Protein AF-A0A2H0I9P3-F1 (afdb_monomer_lite)

Foldseek 3Di:
DPQDDAAEDEAEAPDKDDWDQVCVVDPDNADCQAWDWQQPVNDDDAPQWDADRRRIITGHRHQPSADLAWGFTFGDGPNRRPGRTHTYGYHYDDDPVRVVVLVVVQVVCVVVVHDGDPSVVSVVPDDDDPVNVVVLLLLFLKKKKFQPVDPDDFADWDWDDFPQAAPQWIWTCRVGMIIITGPDSPDPPDDSVNSLSNLLRRLVVVVVVLGAIEMDGDPSSVLSSVVSLLVCCVVDPRRHHYDHDDDPPVSVVVSDDPDPPDDDD

Sequence (265 aa):
METLPSKTLYITEGREMRPFDLARALPVEMDLEQVLLDTAKGDPLPEGVTLDAKGVLRGSPRMGSSVSSPFHLQIDINDEACIQPIELRVGVQMNPEEIEKRQLDIWQAFQEGRDLPQDFIELLERPVTKADIYHLIERYASFTVWNADDMRLAKEGRKIKIRDVSDKYQIYDFDVCLVASPKDLLADDRSLKDALDTARGMVREVHRRRWNIELGGFDKMAMAAWYEVRELNNRSRHQMTIKNYTPPAEAARQGAKPEPLSEPE

Structure (mmCIF, N/CA/C/O backbone):
data_AF-A0A2H0I9P3-F1
#
_entry.id   AF-A0A2H0I9P3-F1
#
loop_
_atom_site.group_PDB
_atom_site.id
_atom_site.type_symbol
_atom_site.label_atom_id
_atom_site.label_alt_id
_atom_site.label_comp_id
_atom_site.label_asym_id
_atom_site.label_entity_id
_atom_site.label_seq_id
_atom_site.pdbx_PDB_ins_code
_atom_site.Cartn_x
_atom_site.Cartn_y
_atom_site.Cartn_z
_atom_site.occupancy
_atom_site.B_iso_or_equiv
_atom_site.auth_seq_id
_atom_site.auth_comp_id
_atom_site.auth_asym_id
_atom_site.auth_atom_id
_atom_site.pdbx_PDB_model_num
ATOM 1 N N . MET A 1 1 ? 33.477 6.766 3.279 1.00 39.69 1 MET A N 1
ATOM 2 C CA . MET A 1 1 ? 32.507 7.362 2.342 1.00 39.69 1 MET A CA 1
ATOM 3 C C . MET A 1 1 ? 31.216 6.591 2.489 1.00 39.69 1 MET A C 1
ATOM 5 O O . MET A 1 1 ? 31.193 5.418 2.140 1.00 39.69 1 MET A O 1
ATOM 9 N N . GLU A 1 2 ? 30.197 7.196 3.094 1.00 37.56 2 GLU A N 1
ATOM 10 C CA . GLU A 1 2 ? 28.840 6.651 3.017 1.00 37.56 2 GLU A CA 1
ATOM 11 C C . GLU A 1 2 ? 28.370 6.783 1.569 1.00 37.56 2 GLU A C 1
ATOM 13 O O . GLU A 1 2 ? 28.398 7.871 0.996 1.00 37.56 2 GLU A O 1
ATOM 18 N N . THR A 1 3 ? 28.001 5.667 0.949 1.00 46.91 3 THR A N 1
ATOM 19 C CA . THR A 1 3 ? 27.354 5.670 -0.358 1.00 46.91 3 THR A CA 1
ATOM 20 C C . THR A 1 3 ? 25.931 6.180 -0.177 1.00 46.91 3 THR A C 1
ATOM 22 O O . THR A 1 3 ? 25.087 5.520 0.430 1.00 46.91 3 THR A O 1
ATOM 25 N N . LEU A 1 4 ? 25.667 7.385 -0.681 1.00 53.47 4 LEU A N 1
ATOM 26 C CA . LEU A 1 4 ? 24.317 7.932 -0.737 1.00 53.47 4 LEU A CA 1
ATOM 27 C C . LEU A 1 4 ? 23.406 6.996 -1.552 1.00 53.47 4 LEU A C 1
ATOM 29 O O . LEU A 1 4 ? 23.871 6.369 -2.509 1.00 53.47 4 LEU A O 1
ATOM 33 N N . PRO A 1 5 ? 22.110 6.882 -1.207 1.00 55.75 5 PRO A N 1
ATOM 34 C CA . PRO A 1 5 ? 21.180 6.074 -1.984 1.00 55.75 5 PRO A CA 1
ATOM 35 C C . PRO A 1 5 ? 21.112 6.590 -3.428 1.00 55.75 5 PRO A C 1
ATOM 37 O O . PRO A 1 5 ? 20.933 7.790 -3.660 1.00 55.75 5 PRO A O 1
ATOM 40 N N . SER A 1 6 ? 21.248 5.680 -4.396 1.00 63.97 6 SER A N 1
ATOM 41 C CA . SER A 1 6 ? 21.030 5.993 -5.807 1.00 63.97 6 SER A CA 1
ATOM 42 C C . SER A 1 6 ? 19.555 6.314 -6.040 1.00 63.97 6 SER A C 1
ATOM 44 O O . SER A 1 6 ? 18.655 5.700 -5.455 1.00 63.97 6 SER A O 1
ATOM 46 N N . LYS A 1 7 ? 19.293 7.314 -6.882 1.00 73.38 7 LYS A N 1
ATOM 47 C CA . LYS A 1 7 ? 17.934 7.718 -7.245 1.00 73.38 7 LYS A CA 1
ATOM 48 C C . LYS A 1 7 ? 17.676 7.301 -8.683 1.00 73.38 7 LYS A C 1
ATOM 50 O O . LYS A 1 7 ? 18.429 7.681 -9.571 1.00 73.38 7 LYS A O 1
ATOM 55 N N . THR A 1 8 ? 16.612 6.541 -8.916 1.00 78.44 8 THR A N 1
ATOM 56 C CA . THR A 1 8 ? 16.223 6.123 -10.268 1.00 78.44 8 THR A CA 1
ATOM 57 C C . THR A 1 8 ? 15.072 6.984 -10.776 1.00 78.44 8 THR A C 1
ATOM 59 O O . THR A 1 8 ? 14.031 7.088 -10.123 1.00 78.44 8 THR A O 1
ATOM 62 N N . LEU A 1 9 ? 15.246 7.583 -11.951 1.00 82.19 9 LEU A N 1
ATOM 63 C CA . LEU A 1 9 ? 14.222 8.306 -12.689 1.00 82.19 9 LEU A CA 1
ATOM 64 C C . LEU A 1 9 ? 13.734 7.438 -13.853 1.00 82.19 9 LEU A C 1
ATOM 66 O O . LEU A 1 9 ? 14.504 7.085 -14.744 1.00 82.19 9 LEU A O 1
ATOM 70 N N . TYR A 1 10 ? 12.442 7.115 -13.850 1.00 81.75 10 TYR A N 1
ATOM 71 C CA . TYR A 1 10 ? 11.791 6.398 -14.943 1.00 81.75 10 TYR A CA 1
ATOM 72 C C . TYR A 1 10 ? 11.087 7.393 -15.861 1.00 81.75 10 TYR A C 1
ATOM 74 O O . TYR A 1 10 ? 10.209 8.137 -15.418 1.00 81.75 10 TYR A O 1
ATOM 82 N N . ILE A 1 11 ? 11.457 7.388 -17.137 1.00 85.62 11 ILE A N 1
ATOM 83 C CA . ILE A 1 11 ? 10.798 8.154 -18.195 1.00 85.62 11 ILE A CA 1
ATOM 84 C C . ILE A 1 11 ? 10.347 7.210 -19.306 1.00 85.62 11 ILE A C 1
ATOM 86 O O . ILE A 1 11 ? 10.875 6.111 -19.450 1.00 85.62 11 ILE A O 1
ATOM 90 N N . THR A 1 12 ? 9.338 7.610 -20.070 1.00 85.31 12 THR A N 1
ATOM 91 C CA . THR A 1 12 ? 8.763 6.787 -21.139 1.00 85.31 12 THR A CA 1
ATOM 92 C C . THR A 1 12 ? 9.034 7.449 -22.481 1.00 85.31 12 THR A C 1
ATOM 94 O O . THR A 1 12 ? 8.870 8.663 -22.600 1.00 85.31 12 THR A O 1
ATOM 97 N N . GLU A 1 13 ? 9.431 6.668 -23.482 1.00 88.56 13 GLU A N 1
ATOM 98 C CA . GLU A 1 13 ? 9.518 7.141 -24.864 1.00 88.56 13 GLU A CA 1
ATOM 99 C C . GLU A 1 13 ? 8.210 7.781 -25.331 1.00 88.56 13 GLU A C 1
ATOM 101 O O . GLU A 1 13 ? 7.122 7.374 -24.930 1.00 88.56 13 GLU A O 1
ATOM 106 N N . GLY A 1 14 ? 8.320 8.810 -26.168 1.00 83.94 14 GLY A N 1
ATOM 107 C CA . GLY A 1 14 ? 7.187 9.527 -26.746 1.00 83.94 14 GLY A CA 1
ATOM 108 C C . GLY A 1 14 ? 6.396 10.383 -25.754 1.00 83.94 14 GLY A C 1
ATOM 109 O O . GLY A 1 14 ? 5.515 11.132 -26.176 1.00 83.94 14 GLY A O 1
ATOM 110 N N . ARG A 1 15 ? 6.705 10.322 -24.451 1.00 85.56 15 ARG A N 1
ATOM 111 C CA . ARG A 1 15 ? 5.982 11.050 -23.409 1.00 85.56 15 ARG A CA 1
ATOM 112 C C . ARG A 1 15 ? 6.818 12.183 -22.835 1.00 85.56 15 ARG A C 1
ATOM 114 O O . ARG A 1 15 ? 7.950 11.979 -22.402 1.00 85.56 15 ARG A O 1
ATOM 121 N N . GLU A 1 16 ? 6.205 13.359 -22.745 1.00 90.00 16 GLU A N 1
ATOM 122 C CA . GLU A 1 16 ? 6.814 14.500 -22.070 1.00 90.00 16 GLU A CA 1
ATOM 123 C C . GLU A 1 16 ? 7.035 14.184 -20.588 1.00 90.00 16 GLU A C 1
ATOM 125 O O . GLU A 1 16 ? 6.102 13.858 -19.841 1.00 90.00 16 GLU A O 1
ATOM 130 N N . MET A 1 17 ? 8.296 14.250 -20.164 1.00 89.56 17 MET A N 1
ATOM 131 C CA . MET A 1 17 ? 8.662 14.086 -18.769 1.00 89.56 17 MET A CA 1
ATOM 132 C C . MET A 1 17 ? 8.301 15.350 -17.993 1.00 89.56 17 MET A C 1
ATOM 134 O O . MET A 1 17 ? 8.485 16.474 -18.463 1.00 89.56 17 MET A O 1
ATOM 138 N N . ARG A 1 18 ? 7.841 15.177 -16.751 1.00 86.69 18 ARG A N 1
ATOM 139 C CA . ARG A 1 18 ? 7.768 16.314 -15.832 1.00 86.69 18 ARG A CA 1
ATOM 140 C C . ARG A 1 18 ? 9.190 16.819 -15.581 1.00 86.69 18 ARG A C 1
ATOM 142 O O . ARG A 1 18 ? 10.059 15.976 -15.345 1.00 86.69 18 ARG A O 1
ATOM 149 N N . PRO A 1 19 ? 9.421 18.144 -15.589 1.00 89.81 19 PRO A N 1
ATOM 150 C CA . PRO A 1 19 ? 10.725 18.698 -15.266 1.00 89.81 19 PRO A CA 1
ATOM 151 C C . PRO A 1 19 ? 11.241 18.125 -13.945 1.00 89.81 19 PRO A C 1
ATOM 153 O O . PRO A 1 19 ? 10.543 18.178 -12.927 1.00 89.81 19 PRO A O 1
ATOM 156 N N . PHE A 1 20 ? 12.433 17.541 -13.981 1.00 86.31 20 PHE A N 1
ATOM 157 C CA . PHE A 1 20 ? 13.068 16.930 -12.824 1.00 86.31 20 PHE A CA 1
ATOM 158 C C . PHE A 1 20 ? 14.285 17.755 -12.432 1.00 86.31 20 PHE A C 1
ATOM 160 O O . PHE A 1 20 ? 15.281 17.801 -13.146 1.00 86.31 20 PHE A O 1
ATOM 167 N N . ASP A 1 21 ? 14.160 18.429 -11.299 1.00 85.69 21 ASP A N 1
ATOM 168 C CA . ASP A 1 21 ? 15.198 19.271 -10.725 1.00 85.69 21 ASP A CA 1
ATOM 169 C C . ASP A 1 21 ? 16.207 18.389 -9.975 1.00 85.69 21 ASP A C 1
ATOM 171 O O . ASP A 1 21 ? 15.871 17.789 -8.945 1.00 85.69 21 ASP A O 1
ATOM 175 N N . LEU A 1 22 ? 17.423 18.275 -10.523 1.00 78.75 22 LEU A N 1
ATOM 176 C CA . LEU A 1 22 ? 18.499 17.489 -9.925 1.00 78.75 22 LEU A CA 1
ATOM 177 C C . LEU A 1 22 ? 18.920 18.067 -8.567 1.00 78.75 22 LEU A C 1
ATOM 179 O O . LEU A 1 22 ? 19.180 17.284 -7.659 1.00 78.75 22 LEU A O 1
ATOM 183 N N . ALA A 1 23 ? 18.881 19.391 -8.367 1.00 73.50 23 ALA A N 1
ATOM 184 C CA . ALA A 1 23 ? 19.240 20.023 -7.091 1.00 73.50 23 ALA A CA 1
ATOM 185 C C . ALA A 1 23 ? 18.364 19.516 -5.946 1.00 73.50 23 ALA A C 1
ATOM 187 O O . ALA A 1 23 ? 18.852 19.128 -4.891 1.00 73.50 23 ALA A O 1
ATOM 188 N N . ARG A 1 24 ? 17.051 19.423 -6.189 1.00 76.12 24 ARG A N 1
ATOM 189 C CA . ARG A 1 24 ? 16.081 18.894 -5.211 1.00 76.12 24 ARG A CA 1
ATOM 190 C C . ARG A 1 24 ? 16.245 17.406 -4.938 1.00 76.12 24 ARG A C 1
ATOM 192 O O . ARG A 1 24 ? 15.651 16.876 -3.999 1.00 76.12 24 ARG A O 1
ATOM 199 N N . ALA A 1 25 ? 16.930 16.695 -5.825 1.00 71.81 25 ALA A N 1
ATOM 200 C CA . ALA A 1 25 ? 17.182 15.277 -5.674 1.00 71.81 25 ALA A CA 1
ATOM 201 C C . ALA A 1 25 ? 18.424 14.978 -4.833 1.00 71.81 25 ALA A C 1
ATOM 203 O O . ALA A 1 25 ? 18.513 13.859 -4.322 1.00 71.81 25 ALA A O 1
ATOM 204 N N . LEU A 1 26 ? 19.323 15.951 -4.688 1.00 70.81 26 LEU A N 1
ATOM 205 C CA . LEU A 1 26 ? 20.535 15.837 -3.896 1.00 70.81 26 LEU A CA 1
ATOM 206 C C . LEU A 1 26 ? 20.236 16.169 -2.420 1.00 70.81 26 LEU A C 1
ATOM 208 O O . LEU A 1 26 ? 19.416 17.038 -2.130 1.00 70.81 26 LEU A O 1
ATOM 212 N N . PRO A 1 27 ? 20.871 15.474 -1.463 1.00 58.78 27 PRO A N 1
ATOM 213 C CA . PRO A 1 27 ? 20.624 15.657 -0.032 1.00 58.78 27 PRO A CA 1
ATOM 214 C C . PRO A 1 27 ? 21.251 16.930 0.563 1.00 58.78 27 PRO A C 1
ATOM 216 O O . PRO A 1 27 ? 21.150 17.137 1.770 1.00 58.78 27 PRO A O 1
ATOM 219 N N . VAL A 1 28 ? 21.905 17.768 -0.245 1.00 59.84 28 VAL A N 1
ATOM 220 C CA . VAL A 1 28 ? 22.643 18.950 0.215 1.00 59.84 28 VAL A CA 1
ATOM 221 C C . VAL A 1 28 ? 22.083 20.189 -0.487 1.00 59.84 28 VAL A C 1
ATOM 223 O O . VAL A 1 28 ? 21.951 20.194 -1.709 1.00 59.84 28 VAL A O 1
ATOM 226 N N . GLU A 1 29 ? 21.756 21.238 0.279 1.00 56.97 29 GLU A N 1
ATOM 227 C CA . GLU A 1 29 ? 21.525 22.586 -0.260 1.00 56.97 29 GLU A CA 1
ATOM 228 C C . GLU A 1 29 ? 22.849 23.083 -0.850 1.00 56.97 29 GLU A C 1
ATOM 230 O O . GLU A 1 29 ? 23.697 23.623 -0.144 1.00 56.97 29 GLU A O 1
ATOM 235 N N . MET A 1 30 ? 23.069 22.809 -2.132 1.00 58.38 30 MET A N 1
ATOM 236 C CA . MET A 1 30 ? 24.262 23.243 -2.851 1.00 58.38 30 MET A CA 1
ATOM 237 C C . MET A 1 30 ? 23.872 24.282 -3.888 1.00 58.38 30 MET A C 1
ATOM 239 O O . MET A 1 30 ? 22.896 24.104 -4.621 1.00 58.38 30 MET A O 1
ATOM 243 N N . ASP A 1 31 ? 24.661 25.350 -3.954 1.00 57.19 31 ASP A N 1
ATOM 244 C CA . ASP A 1 31 ? 24.625 26.287 -5.069 1.00 57.19 31 ASP A CA 1
ATOM 245 C C . ASP A 1 31 ? 25.207 25.562 -6.289 1.00 57.19 31 ASP A C 1
ATOM 247 O O . ASP A 1 31 ? 26.416 25.347 -6.399 1.00 57.19 31 ASP A O 1
ATOM 251 N N . LEU A 1 32 ? 24.321 25.076 -7.161 1.00 58.31 32 LEU A N 1
ATOM 252 C CA . LEU A 1 32 ? 24.699 24.412 -8.404 1.00 58.31 32 LEU A CA 1
ATOM 253 C C . LEU A 1 32 ? 25.120 25.476 -9.420 1.00 58.31 32 LEU A C 1
ATOM 255 O O . LEU A 1 32 ? 24.341 25.847 -10.297 1.00 58.31 32 LEU A O 1
ATOM 259 N N . GLU A 1 33 ? 26.339 25.998 -9.297 1.00 53.50 33 GLU A N 1
ATOM 260 C CA . GLU A 1 33 ? 26.846 26.967 -10.274 1.00 53.50 33 GLU A CA 1
ATOM 261 C C . GLU A 1 33 ? 27.174 26.301 -11.619 1.00 53.50 33 GLU A C 1
ATOM 263 O O . GLU A 1 33 ? 27.036 26.939 -12.665 1.00 53.50 33 GLU A O 1
ATOM 268 N N . GLN A 1 34 ? 27.531 25.008 -11.624 1.00 54.12 34 GLN A N 1
ATOM 269 C CA . GLN A 1 34 ? 27.717 24.205 -12.837 1.00 54.12 34 GLN A CA 1
ATOM 270 C C . GLN A 1 34 ? 27.325 22.747 -12.585 1.00 54.12 34 GLN A C 1
ATOM 272 O O . GLN A 1 34 ? 27.936 22.082 -11.761 1.00 54.12 34 GLN A O 1
ATOM 277 N N . VAL A 1 35 ? 26.321 22.241 -13.309 1.00 54.56 35 VAL A N 1
ATOM 278 C CA . VAL A 1 35 ? 26.041 20.799 -13.399 1.00 54.56 35 VAL A CA 1
ATOM 279 C C . VAL A 1 35 ? 26.647 20.304 -14.702 1.00 54.56 35 VAL A C 1
ATOM 281 O O . VAL A 1 35 ? 26.063 20.489 -15.773 1.00 54.56 35 VAL A O 1
ATOM 284 N N . LEU A 1 36 ? 27.825 19.693 -14.620 1.00 56.62 36 LEU A N 1
ATOM 285 C CA . LEU A 1 36 ? 28.358 18.900 -15.721 1.00 56.62 36 LEU A CA 1
ATOM 286 C C . LEU A 1 36 ? 27.760 17.509 -15.604 1.00 56.62 36 LEU A C 1
ATOM 288 O O . LEU A 1 36 ? 27.871 16.860 -14.567 1.00 56.62 36 LEU A O 1
ATOM 292 N N . LEU A 1 37 ? 27.064 17.103 -16.661 1.00 58.66 37 LEU A N 1
ATOM 293 C CA . LEU A 1 37 ? 26.494 15.777 -16.760 1.00 58.66 37 LEU A CA 1
ATOM 294 C C . LEU A 1 37 ? 27.385 14.968 -17.683 1.00 58.66 37 LEU A C 1
ATOM 296 O O . LEU A 1 37 ? 27.286 15.088 -18.904 1.00 58.66 37 LEU A O 1
ATOM 300 N N . ASP A 1 38 ? 28.251 14.163 -17.083 1.00 56.62 38 ASP A N 1
ATOM 301 C CA . ASP A 1 38 ? 28.842 13.035 -17.783 1.00 56.62 38 ASP A CA 1
ATOM 302 C C . ASP A 1 38 ? 27.928 11.841 -17.535 1.00 56.62 38 ASP A C 1
ATOM 304 O O . ASP A 1 38 ? 27.536 11.566 -16.391 1.00 56.62 38 ASP A O 1
ATOM 308 N N . THR A 1 39 ? 27.522 11.137 -18.591 1.00 58.41 39 THR A N 1
ATOM 309 C CA . THR A 1 39 ? 27.038 9.792 -18.303 1.00 58.41 39 THR A CA 1
ATOM 310 C C . THR A 1 39 ? 28.271 8.989 -17.909 1.00 58.41 39 THR A C 1
ATOM 312 O O . THR A 1 39 ? 29.321 9.191 -18.498 1.00 58.41 39 THR A O 1
ATOM 315 N N . ALA A 1 40 ? 28.219 8.071 -16.946 1.00 53.97 40 ALA A N 1
ATOM 316 C CA . ALA A 1 40 ? 29.436 7.382 -16.471 1.00 53.97 40 ALA A CA 1
ATOM 317 C C . ALA A 1 40 ? 30.241 6.612 -17.562 1.00 53.97 40 ALA A C 1
ATOM 319 O O . ALA A 1 40 ? 31.253 5.984 -17.255 1.00 53.97 40 ALA A O 1
ATOM 320 N N . LYS A 1 41 ? 29.774 6.614 -18.819 1.00 58.41 41 LYS A N 1
ATOM 321 C CA . LYS A 1 41 ? 30.407 6.057 -20.018 1.00 58.41 41 LYS A CA 1
ATOM 322 C C . LYS A 1 41 ? 30.695 7.089 -21.130 1.00 58.41 41 LYS A C 1
ATOM 324 O O . LYS A 1 41 ? 31.230 6.690 -22.159 1.00 58.41 41 LYS A O 1
ATOM 329 N N . GLY A 1 42 ? 30.352 8.370 -20.963 1.00 62.12 42 GLY A N 1
ATOM 330 C CA . GLY A 1 42 ? 30.449 9.402 -22.006 1.00 62.12 42 GLY A CA 1
ATOM 331 C C . GLY A 1 42 ? 29.354 9.338 -23.081 1.00 62.12 42 GLY A C 1
ATOM 332 O O . GLY A 1 42 ? 29.430 10.033 -24.094 1.00 62.12 42 GLY A O 1
ATOM 333 N N . ASP A 1 43 ? 28.334 8.503 -22.883 1.00 68.19 43 ASP A N 1
ATOM 334 C CA . ASP A 1 43 ? 27.162 8.411 -23.750 1.00 68.19 43 ASP A CA 1
ATOM 335 C C . ASP A 1 43 ? 26.307 9.694 -23.654 1.00 68.19 43 ASP A C 1
ATOM 337 O O . ASP A 1 43 ? 26.154 10.265 -22.569 1.00 68.19 43 ASP A O 1
ATOM 341 N N . PRO A 1 44 ? 25.701 10.168 -24.755 1.00 76.69 44 PRO A N 1
ATOM 342 C CA . PRO A 1 44 ? 24.768 11.286 -24.695 1.00 76.69 44 PRO A CA 1
ATOM 343 C C . PRO A 1 44 ? 23.497 10.905 -23.920 1.00 76.69 44 PRO A C 1
ATOM 345 O O . PRO A 1 44 ? 23.103 9.738 -23.857 1.00 76.69 44 PRO A O 1
ATOM 348 N N . LEU A 1 45 ? 22.811 11.913 -23.371 1.00 82.56 45 LEU A N 1
ATOM 349 C CA . LEU A 1 45 ? 21.444 11.740 -22.872 1.00 82.56 45 LEU A CA 1
ATOM 350 C C . LEU A 1 45 ? 20.539 11.144 -23.969 1.00 82.56 45 LEU A C 1
ATOM 352 O O . LEU A 1 45 ? 20.789 11.378 -25.157 1.00 82.56 45 LEU A O 1
ATOM 356 N N . PRO A 1 46 ? 19.458 10.431 -23.592 1.00 86.62 46 PRO A N 1
ATOM 357 C CA . PRO A 1 46 ? 18.477 9.944 -24.553 1.00 86.62 46 PRO A CA 1
ATOM 358 C C . PRO A 1 46 ? 18.025 11.061 -25.489 1.00 86.62 46 PRO A C 1
ATOM 360 O O . PRO A 1 46 ? 17.724 12.170 -25.038 1.00 86.62 46 PRO A O 1
ATOM 363 N N . GLU A 1 47 ? 17.931 10.769 -26.784 1.00 88.38 47 GLU A N 1
ATOM 364 C CA . GLU A 1 47 ? 17.505 11.766 -27.762 1.00 88.38 47 GLU A CA 1
ATOM 365 C C . GLU A 1 47 ? 16.142 12.351 -27.357 1.00 88.38 47 GLU A C 1
ATOM 367 O O . GLU A 1 47 ? 15.219 11.607 -27.022 1.00 88.38 47 GLU A O 1
ATOM 372 N N . GLY A 1 48 ? 16.018 13.682 -27.358 1.00 88.06 48 GLY A N 1
ATOM 373 C CA . GLY A 1 48 ? 14.810 14.393 -26.918 1.00 88.06 48 GLY A CA 1
ATOM 374 C C . GLY A 1 48 ? 14.754 14.722 -25.420 1.00 88.06 48 GLY A C 1
ATOM 375 O O . GLY A 1 48 ? 13.848 15.443 -24.996 1.00 88.06 48 GLY A O 1
ATOM 376 N N . VAL A 1 49 ? 15.731 14.267 -24.629 1.00 89.81 49 VAL A N 1
ATOM 377 C CA . VAL A 1 49 ? 15.958 14.713 -23.248 1.00 89.81 49 VAL A CA 1
ATOM 378 C C . VAL A 1 49 ? 17.045 15.781 -23.235 1.00 89.81 49 VAL A C 1
ATOM 380 O O . VAL A 1 49 ? 18.081 15.658 -23.882 1.00 89.81 49 VAL A O 1
ATOM 383 N N . THR A 1 50 ? 16.805 16.846 -22.479 1.00 89.00 50 THR A N 1
ATOM 384 C CA . THR A 1 50 ? 17.740 17.958 -22.304 1.00 89.00 50 THR A CA 1
ATOM 385 C C . THR A 1 50 ? 17.949 18.234 -20.826 1.00 89.00 50 THR A C 1
ATOM 387 O O . THR A 1 50 ? 17.020 18.102 -20.027 1.00 89.00 50 THR A O 1
ATOM 390 N N . LEU A 1 51 ? 19.166 18.641 -20.480 1.00 83.69 51 LEU A N 1
ATOM 391 C CA . LEU A 1 51 ? 19.506 19.221 -19.190 1.00 83.69 51 LEU A CA 1
ATOM 392 C C . LEU A 1 51 ? 19.746 20.713 -19.400 1.00 83.69 51 LEU A C 1
ATOM 394 O O . LEU A 1 51 ? 20.498 21.090 -20.298 1.00 83.69 51 LEU A O 1
ATOM 398 N N . ASP A 1 52 ? 19.102 21.562 -18.605 1.00 84.00 52 ASP A N 1
ATOM 399 C CA . ASP A 1 52 ? 19.422 22.987 -18.616 1.00 84.00 52 ASP A CA 1
ATOM 400 C C . ASP A 1 52 ? 20.516 23.355 -17.604 1.00 84.00 52 ASP A C 1
ATOM 402 O O . ASP A 1 52 ? 20.876 22.575 -16.725 1.00 84.00 52 ASP A O 1
ATOM 406 N N . ALA A 1 53 ? 21.043 24.576 -17.725 1.00 72.81 53 ALA A N 1
ATOM 407 C CA . ALA A 1 53 ? 22.122 25.081 -16.875 1.00 72.81 53 ALA A CA 1
ATOM 408 C C . ALA A 1 53 ? 21.775 25.124 -15.374 1.00 72.81 53 ALA A C 1
ATOM 410 O O . ALA A 1 53 ? 22.669 25.290 -14.556 1.00 72.81 53 ALA A O 1
ATOM 411 N N . LYS A 1 54 ? 20.494 24.986 -15.004 1.00 75.81 54 LYS A N 1
ATOM 412 C CA . LYS A 1 54 ? 20.045 24.936 -13.606 1.00 75.81 54 LYS A CA 1
ATOM 413 C C . LYS A 1 54 ? 19.952 23.504 -13.074 1.00 75.81 54 LYS A C 1
ATOM 415 O O . LYS A 1 54 ? 19.438 23.298 -11.980 1.00 75.81 54 LYS A O 1
ATOM 420 N N . GLY A 1 55 ? 20.385 22.512 -13.852 1.00 76.31 55 GLY A N 1
ATOM 421 C CA . GLY A 1 55 ? 20.283 21.110 -13.474 1.00 76.31 55 GLY A CA 1
ATOM 422 C C . GLY A 1 55 ? 18.868 20.546 -13.612 1.00 76.31 55 GLY A C 1
ATOM 423 O O . GLY A 1 55 ? 18.530 19.591 -12.917 1.00 76.31 55 GLY A O 1
ATOM 424 N N . VAL A 1 56 ? 18.010 21.114 -14.469 1.00 86.19 56 VAL A N 1
ATOM 425 C CA . VAL A 1 56 ? 16.653 20.588 -14.686 1.00 86.19 56 VAL A CA 1
ATOM 426 C C . VAL A 1 56 ? 16.618 19.707 -15.932 1.00 86.19 56 VAL A C 1
ATOM 428 O O . VAL A 1 56 ? 16.839 20.178 -17.049 1.00 86.19 56 VAL A O 1
ATOM 431 N N . LEU A 1 57 ? 16.285 18.427 -15.747 1.00 88.88 57 LEU A N 1
ATOM 432 C CA . LEU A 1 57 ? 16.009 17.491 -16.837 1.00 88.88 57 LEU A CA 1
ATOM 433 C C . LEU A 1 57 ? 14.589 17.691 -17.367 1.00 88.88 57 LEU A C 1
ATOM 435 O O . LEU A 1 57 ? 13.624 17.685 -16.597 1.00 88.88 57 LEU A O 1
ATOM 439 N N . ARG A 1 58 ? 14.446 17.832 -18.686 1.00 92.31 58 ARG A N 1
ATOM 440 C CA . ARG A 1 58 ? 13.151 17.985 -19.365 1.00 92.31 58 ARG A CA 1
ATOM 441 C C . ARG A 1 58 ? 13.179 17.451 -20.793 1.00 92.31 58 ARG A C 1
ATOM 443 O O . ARG A 1 58 ? 14.243 17.321 -21.396 1.00 92.31 58 ARG A O 1
ATOM 450 N N . GLY A 1 59 ? 11.994 17.240 -21.357 1.00 90.94 59 GLY A N 1
ATOM 451 C CA . GLY A 1 59 ? 11.811 16.864 -22.757 1.00 90.94 59 GLY A CA 1
ATOM 452 C C . GLY A 1 59 ? 10.951 15.618 -22.927 1.00 90.94 59 GLY A C 1
ATOM 453 O O . GLY A 1 59 ? 10.234 15.212 -22.017 1.00 90.94 59 GLY A O 1
ATOM 454 N N . SER A 1 60 ? 11.007 15.025 -24.112 1.00 91.31 60 SER A N 1
ATOM 455 C CA . SER A 1 60 ? 10.302 13.783 -24.440 1.00 91.31 60 SER A CA 1
ATOM 456 C C . SER A 1 60 ? 11.307 12.850 -25.101 1.00 91.31 60 SER A C 1
ATOM 458 O O . SER A 1 60 ? 11.758 13.178 -26.200 1.00 91.31 60 SER A O 1
ATOM 460 N N . PRO A 1 61 ? 11.689 11.721 -24.476 1.00 89.88 61 PRO A N 1
ATOM 461 C CA . PRO A 1 61 ? 12.586 10.770 -25.116 1.00 89.88 61 PRO A CA 1
ATOM 462 C C . PRO A 1 61 ? 11.987 10.316 -26.443 1.00 89.88 61 PRO A C 1
ATOM 464 O O . PRO A 1 61 ? 10.807 9.971 -26.507 1.00 89.88 61 PRO A O 1
ATOM 467 N N . ARG A 1 62 ? 12.778 10.330 -27.511 1.00 88.69 62 ARG A N 1
ATOM 468 C CA . ARG A 1 62 ? 12.340 9.867 -28.826 1.00 88.69 62 ARG A CA 1
ATOM 469 C C . ARG A 1 62 ? 11.950 8.383 -28.769 1.00 88.69 62 ARG A C 1
ATOM 471 O O . ARG A 1 62 ? 12.489 7.617 -27.973 1.00 88.69 62 ARG A O 1
ATOM 478 N N . MET A 1 63 ? 11.008 7.982 -29.624 1.00 82.19 63 MET A N 1
ATOM 479 C CA . MET A 1 63 ? 10.712 6.564 -29.859 1.00 82.19 63 MET A CA 1
ATOM 480 C C . MET A 1 63 ? 11.988 5.834 -30.302 1.00 82.19 63 MET A C 1
ATOM 482 O O . MET A 1 63 ? 12.658 6.300 -31.226 1.00 82.19 63 MET A O 1
ATOM 486 N N . GLY A 1 64 ? 12.306 4.710 -29.663 1.00 80.19 64 GLY A N 1
ATOM 487 C CA . GLY A 1 64 ? 13.536 3.942 -29.879 1.00 80.19 64 GLY A CA 1
ATOM 488 C C . GLY A 1 64 ? 14.742 4.359 -29.024 1.00 80.19 64 GLY A C 1
ATOM 489 O O . GLY A 1 64 ? 15.814 3.791 -29.207 1.00 80.19 64 GLY A O 1
ATOM 490 N N . SER A 1 65 ? 14.597 5.319 -28.102 1.00 81.00 65 SER A N 1
ATOM 491 C CA . SER A 1 65 ? 15.656 5.728 -27.156 1.00 81.00 65 SER A CA 1
ATOM 492 C C . SER A 1 65 ? 15.768 4.840 -25.902 1.00 81.00 65 SER A C 1
ATOM 494 O O . SER A 1 65 ? 16.552 5.137 -24.997 1.00 81.00 65 SER A O 1
ATOM 496 N N . SER A 1 66 ? 14.961 3.789 -25.794 1.00 78.88 66 SER A N 1
ATOM 497 C CA . SER A 1 66 ? 14.990 2.806 -24.716 1.00 78.88 66 SER A CA 1
ATOM 498 C C . SER A 1 66 ? 16.210 1.917 -24.843 1.00 78.88 66 SER A C 1
ATOM 500 O O . SER A 1 66 ? 16.569 1.413 -25.904 1.00 78.88 66 SER A O 1
ATOM 502 N N . VAL A 1 67 ? 16.857 1.728 -23.705 1.00 72.31 67 VAL A N 1
ATOM 503 C CA . VAL A 1 67 ? 18.046 0.902 -23.557 1.00 72.31 67 VAL A CA 1
ATOM 504 C C . VAL A 1 67 ? 17.875 0.062 -22.300 1.00 72.31 67 VAL A C 1
ATOM 506 O O . VAL A 1 67 ? 17.270 0.505 -21.321 1.00 72.31 67 VAL A O 1
ATOM 509 N N . SER A 1 68 ? 18.400 -1.161 -22.324 1.00 65.69 68 SER A N 1
ATOM 510 C CA . SER A 1 68 ? 18.330 -2.086 -21.185 1.00 65.69 68 SER A CA 1
ATOM 511 C C . SER A 1 68 ? 19.129 -1.592 -19.976 1.00 65.69 68 SER A C 1
ATOM 513 O O . SER A 1 68 ? 18.744 -1.798 -18.822 1.00 65.69 68 SER A O 1
ATOM 515 N N . SER A 1 69 ? 20.236 -0.894 -20.232 1.00 68.44 69 SER A N 1
ATOM 516 C CA . SER A 1 69 ? 21.102 -0.330 -19.197 1.00 68.44 69 SER A CA 1
ATOM 517 C C . SER A 1 69 ? 20.679 1.095 -18.824 1.00 68.44 69 SER A C 1
ATOM 519 O O . SER A 1 69 ? 20.461 1.906 -19.721 1.00 68.44 69 SER A O 1
ATOM 521 N N . PRO A 1 70 ? 20.603 1.446 -17.527 1.00 72.38 70 PRO A N 1
ATOM 522 C CA . PRO A 1 70 ? 20.324 2.819 -17.121 1.00 72.38 70 PRO A CA 1
ATOM 523 C C . PRO A 1 70 ? 21.460 3.762 -17.543 1.00 72.38 70 PRO A C 1
ATOM 525 O O . PRO A 1 70 ? 22.643 3.410 -17.448 1.00 72.38 70 PRO A O 1
ATOM 528 N N . PHE A 1 71 ? 21.113 4.990 -17.933 1.00 73.25 71 PHE A N 1
ATOM 529 C CA . PHE A 1 71 ? 22.102 6.061 -18.046 1.00 73.25 71 PHE A CA 1
ATOM 530 C C . PHE A 1 71 ? 22.479 6.493 -16.632 1.00 73.25 71 PHE A C 1
ATOM 532 O O . PHE A 1 71 ? 21.604 6.782 -15.817 1.00 73.25 71 PHE A O 1
ATOM 539 N N . HIS A 1 72 ? 23.770 6.515 -16.330 1.00 73.44 72 HIS A N 1
ATOM 540 C CA . HIS A 1 72 ? 24.269 6.934 -15.025 1.00 73.44 72 HIS A CA 1
ATOM 541 C C . HIS A 1 72 ? 24.660 8.392 -15.120 1.00 73.44 72 HIS A C 1
ATOM 543 O O . HIS A 1 72 ? 25.650 8.682 -15.773 1.00 73.44 72 HIS A O 1
ATOM 549 N N . LEU A 1 73 ? 23.908 9.290 -14.502 1.00 72.62 73 LEU A N 1
ATOM 550 C CA . LEU A 1 73 ? 24.234 10.710 -14.495 1.00 72.62 73 LEU A CA 1
ATOM 551 C C . LEU A 1 73 ? 25.267 10.958 -13.392 1.00 72.62 73 LEU A C 1
ATOM 553 O O . LEU A 1 73 ? 25.012 10.628 -12.230 1.00 72.62 73 LEU A O 1
ATOM 557 N N . GLN A 1 74 ? 26.420 11.507 -13.761 1.00 70.12 74 GLN A N 1
ATOM 558 C CA . GLN A 1 74 ? 27.386 12.083 -12.832 1.00 70.12 74 GLN A CA 1
ATOM 559 C C . GLN A 1 74 ? 27.115 13.581 -12.721 1.00 70.12 74 GLN A C 1
ATOM 561 O O . GLN A 1 74 ? 26.704 14.208 -13.694 1.00 70.12 74 GLN A O 1
ATOM 566 N N . ILE A 1 75 ? 27.268 14.127 -11.517 1.00 68.88 75 ILE A N 1
ATOM 567 C CA . ILE A 1 75 ? 27.060 15.546 -11.235 1.00 68.88 75 ILE A CA 1
ATOM 568 C C . ILE A 1 75 ? 28.344 16.054 -10.592 1.00 68.88 75 ILE A C 1
ATOM 570 O O . ILE A 1 75 ? 28.640 15.705 -9.452 1.00 68.88 75 ILE A O 1
ATOM 574 N N . ASP A 1 76 ? 29.098 16.876 -11.311 1.00 66.06 76 ASP A N 1
ATOM 575 C CA . ASP A 1 76 ? 30.229 17.591 -10.720 1.00 66.06 76 ASP A CA 1
ATOM 576 C C . ASP A 1 76 ? 29.735 18.857 -10.024 1.00 66.06 76 ASP A C 1
ATOM 578 O O . ASP A 1 76 ? 28.870 19.555 -10.554 1.00 66.06 76 ASP A O 1
ATOM 582 N N . ILE A 1 77 ? 30.262 19.152 -8.831 1.00 64.50 77 ILE A N 1
ATOM 583 C CA . ILE A 1 77 ? 29.885 20.343 -8.065 1.00 64.50 77 ILE A CA 1
ATOM 584 C C . ILE A 1 77 ? 31.159 21.046 -7.594 1.00 64.50 77 ILE A C 1
ATOM 586 O O . ILE A 1 77 ? 31.884 20.517 -6.760 1.00 64.50 77 ILE A O 1
ATOM 590 N N . ASN A 1 78 ? 31.415 22.257 -8.099 1.00 62.09 78 ASN A N 1
ATOM 591 C CA . ASN A 1 78 ? 32.500 23.143 -7.645 1.00 62.09 78 ASN A CA 1
ATOM 592 C C . ASN A 1 78 ? 33.884 22.461 -7.555 1.00 62.09 78 ASN A C 1
ATOM 594 O O . ASN A 1 78 ? 34.539 22.533 -6.519 1.00 62.09 78 ASN A O 1
ATOM 598 N N . ASP A 1 79 ? 34.312 21.785 -8.628 1.00 57.81 79 ASP A N 1
ATOM 599 C CA . ASP A 1 79 ? 35.584 21.041 -8.737 1.00 57.81 79 ASP A CA 1
ATOM 600 C C . ASP A 1 79 ? 35.777 19.877 -7.737 1.00 57.81 79 ASP A C 1
ATOM 602 O O . ASP A 1 79 ? 36.792 19.176 -7.782 1.00 57.81 79 ASP A O 1
ATOM 606 N N . GLU A 1 80 ? 34.787 19.591 -6.887 1.00 56.78 80 GLU A N 1
ATOM 607 C CA . GLU A 1 80 ? 34.685 18.344 -6.137 1.00 56.78 80 GLU A CA 1
ATOM 608 C C . GLU A 1 80 ? 33.700 17.414 -6.859 1.00 56.78 80 GLU A C 1
ATOM 610 O O . GLU A 1 80 ? 32.489 17.637 -6.895 1.00 56.78 80 GLU A O 1
ATOM 615 N N . ALA A 1 81 ? 34.226 16.346 -7.465 1.00 55.44 81 ALA A N 1
ATOM 616 C CA . ALA A 1 81 ? 33.417 15.325 -8.125 1.00 55.44 81 ALA A CA 1
ATOM 617 C C . ALA A 1 81 ? 32.557 14.581 -7.086 1.00 55.44 81 ALA A C 1
ATOM 619 O O . ALA A 1 81 ? 32.962 13.568 -6.506 1.00 55.44 81 ALA A O 1
ATOM 620 N N . CYS A 1 82 ? 31.355 15.090 -6.819 1.00 55.84 82 CYS A N 1
ATOM 621 C CA . CYS A 1 82 ? 30.369 14.415 -5.994 1.00 55.84 82 CYS A CA 1
ATOM 622 C C . CYS A 1 82 ? 29.615 13.402 -6.858 1.00 55.84 82 CYS A C 1
ATOM 624 O O . CYS A 1 82 ? 28.563 13.677 -7.430 1.00 55.84 82 CYS A O 1
ATOM 626 N N . ILE A 1 83 ? 30.156 12.188 -6.956 1.00 56.72 83 ILE A N 1
ATOM 627 C CA . ILE A 1 83 ? 29.534 11.113 -7.732 1.00 56.72 83 ILE A CA 1
ATOM 628 C C . ILE A 1 83 ? 28.299 10.606 -6.976 1.00 56.72 83 ILE A C 1
ATOM 630 O O . ILE A 1 83 ? 28.372 9.635 -6.220 1.00 56.72 83 ILE A O 1
ATOM 634 N N . GLN A 1 84 ? 27.148 11.243 -7.185 1.00 63.22 84 GLN A N 1
ATOM 635 C CA . GLN A 1 84 ? 25.866 10.636 -6.849 1.00 63.22 84 GLN A CA 1
ATOM 636 C C . GLN A 1 84 ? 25.260 10.025 -8.117 1.00 63.22 84 GLN A C 1
ATOM 638 O O . GLN A 1 84 ? 24.793 10.767 -8.980 1.00 63.22 84 GLN A O 1
ATOM 643 N N . PRO A 1 85 ? 25.248 8.685 -8.260 1.00 65.50 85 PRO A N 1
ATOM 644 C CA . PRO A 1 85 ? 24.695 8.052 -9.444 1.00 65.50 85 PRO A CA 1
ATOM 645 C C . PRO A 1 85 ? 23.174 8.212 -9.432 1.00 65.50 85 PRO A C 1
ATOM 647 O O . PRO A 1 85 ? 22.460 7.584 -8.641 1.00 65.50 85 PRO A O 1
ATOM 650 N N . ILE A 1 86 ? 22.674 9.068 -10.315 1.00 73.88 86 ILE A N 1
ATOM 651 C CA . ILE A 1 86 ? 21.259 9.079 -10.673 1.00 73.88 86 ILE A CA 1
ATOM 652 C C . ILE A 1 86 ? 21.107 8.164 -11.883 1.00 73.88 86 ILE A C 1
ATOM 654 O O . ILE A 1 86 ? 21.769 8.351 -12.899 1.00 73.88 86 ILE A O 1
ATOM 658 N N . GLU A 1 87 ? 20.247 7.158 -11.772 1.00 80.00 87 GLU A N 1
ATOM 659 C CA . GLU A 1 87 ? 19.945 6.256 -12.881 1.00 80.00 87 GLU A CA 1
ATOM 660 C C . GLU A 1 87 ? 18.757 6.796 -13.675 1.00 80.00 87 GLU A C 1
ATOM 662 O O . GLU A 1 87 ? 17.656 6.917 -13.139 1.00 80.00 87 GLU A O 1
ATOM 667 N N . LEU A 1 88 ? 18.939 7.062 -14.964 1.00 80.12 88 LEU A N 1
ATOM 668 C CA . LEU A 1 88 ? 17.848 7.345 -15.888 1.00 80.12 88 LEU A CA 1
ATOM 669 C C . LEU A 1 88 ? 17.474 6.073 -16.647 1.00 80.12 88 LEU A C 1
ATOM 671 O O . LEU A 1 88 ? 18.308 5.483 -17.333 1.00 80.12 88 LEU A O 1
ATOM 675 N N . ARG A 1 89 ? 16.209 5.662 -16.557 1.00 82.31 89 ARG A N 1
ATOM 676 C CA . ARG A 1 89 ? 15.667 4.514 -17.292 1.00 82.31 89 ARG A CA 1
ATOM 677 C C . ARG A 1 89 ? 14.592 4.980 -18.259 1.00 82.31 89 ARG A C 1
ATOM 679 O O . ARG A 1 89 ? 13.590 5.557 -17.839 1.00 82.31 89 ARG A O 1
ATOM 686 N N . VAL A 1 90 ? 14.808 4.708 -19.544 1.00 81.19 90 VAL A N 1
ATOM 687 C CA . VAL A 1 90 ? 13.857 5.011 -20.617 1.00 81.19 90 VAL A CA 1
ATOM 688 C C . VAL A 1 90 ? 13.086 3.741 -20.957 1.00 81.19 90 VAL A C 1
ATOM 690 O O . VAL A 1 90 ? 13.650 2.788 -21.484 1.00 81.19 90 VAL A O 1
ATOM 693 N N . GLY A 1 91 ? 11.802 3.715 -20.611 1.00 80.00 91 GLY A N 1
ATOM 694 C CA . GLY A 1 91 ? 10.897 2.613 -20.920 1.00 80.00 91 GLY A CA 1
ATOM 695 C C . GLY A 1 91 ? 10.154 2.825 -22.237 1.00 80.00 91 GLY A C 1
ATOM 696 O O . GLY A 1 91 ? 9.851 3.957 -22.613 1.00 80.00 91 GLY A O 1
ATOM 697 N N . VAL A 1 92 ? 9.801 1.728 -22.902 1.00 79.44 92 VAL A N 1
ATOM 698 C CA . VAL A 1 92 ? 8.955 1.743 -24.102 1.00 79.44 92 VAL A CA 1
ATOM 699 C C . VAL A 1 92 ? 7.516 2.085 -23.716 1.00 79.44 92 VAL A C 1
ATOM 701 O O . VAL A 1 92 ? 6.970 1.514 -22.767 1.00 79.44 92 VAL A O 1
ATOM 704 N N . GLN A 1 93 ? 6.880 2.991 -24.459 1.00 73.88 93 GLN A N 1
ATOM 705 C CA . GLN A 1 93 ? 5.432 3.151 -24.381 1.00 73.88 93 GLN A CA 1
ATOM 706 C C . GLN A 1 93 ? 4.778 1.992 -25.131 1.00 73.88 93 GLN A C 1
ATOM 708 O O . GLN A 1 93 ? 4.866 1.928 -26.351 1.00 73.88 93 GLN A O 1
ATOM 713 N N . MET A 1 94 ? 4.120 1.094 -24.402 1.00 75.44 94 MET A N 1
ATOM 714 C CA . MET A 1 94 ? 3.309 0.036 -25.001 1.00 75.44 94 MET A CA 1
ATOM 715 C C . MET A 1 94 ? 1.835 0.343 -24.783 1.00 75.44 94 MET A C 1
ATOM 717 O O . MET A 1 94 ? 1.424 0.722 -23.681 1.00 75.44 94 MET A O 1
ATOM 721 N N . ASN A 1 95 ? 1.039 0.201 -25.835 1.00 80.94 95 ASN A N 1
ATOM 722 C CA . ASN A 1 95 ? -0.409 0.224 -25.705 1.00 80.94 95 ASN A CA 1
ATOM 723 C C . ASN A 1 95 ? -0.914 -1.114 -25.106 1.00 80.94 95 ASN A C 1
ATOM 725 O O . ASN A 1 95 ? -0.164 -2.093 -25.060 1.00 80.94 95 ASN A O 1
ATOM 729 N N . PRO A 1 96 ? -2.164 -1.184 -24.613 1.00 77.12 96 PRO A N 1
ATOM 730 C CA . PRO A 1 96 ? -2.685 -2.403 -23.991 1.00 77.12 96 PRO A CA 1
ATOM 731 C C . PRO A 1 96 ? -2.622 -3.652 -24.885 1.00 77.12 96 PRO A C 1
ATOM 733 O O . PRO A 1 96 ? -2.276 -4.721 -24.390 1.00 77.12 96 PRO A O 1
ATOM 736 N N . GLU A 1 97 ? -2.887 -3.518 -26.188 1.00 85.81 97 GLU A N 1
ATOM 737 C CA . GLU A 1 97 ? -2.846 -4.636 -27.145 1.00 85.81 97 GLU A CA 1
ATOM 738 C C . GLU A 1 97 ? -1.412 -5.153 -27.348 1.00 85.81 97 GLU A C 1
ATOM 740 O O . GLU A 1 97 ? -1.176 -6.358 -27.421 1.00 85.81 97 GLU A O 1
ATOM 745 N N . GLU A 1 98 ? -0.427 -4.254 -27.388 1.00 84.06 98 GLU A N 1
ATOM 746 C CA . GLU A 1 98 ? 0.995 -4.602 -27.468 1.00 84.06 98 GLU A CA 1
ATOM 747 C C . GLU A 1 98 ? 1.479 -5.312 -26.203 1.00 84.06 98 GLU A C 1
ATOM 749 O O . GLU A 1 98 ? 2.250 -6.267 -26.296 1.00 84.06 98 GLU A O 1
ATOM 754 N N . ILE A 1 99 ? 1.013 -4.879 -25.026 1.00 77.06 99 ILE A N 1
ATOM 755 C CA . ILE A 1 99 ? 1.312 -5.545 -23.752 1.00 77.06 99 ILE A CA 1
ATOM 756 C C . ILE A 1 99 ? 0.743 -6.964 -23.760 1.00 77.06 99 ILE A C 1
ATOM 758 O O . ILE A 1 99 ? 1.465 -7.903 -23.429 1.00 77.06 99 ILE A O 1
ATOM 762 N N . GLU A 1 100 ? -0.522 -7.127 -24.149 1.00 82.12 100 GLU A N 1
ATOM 763 C CA . GLU A 1 100 ? -1.187 -8.432 -24.199 1.00 82.12 100 GLU A CA 1
ATOM 764 C C . GLU A 1 100 ? -0.494 -9.372 -25.188 1.00 82.12 100 GLU A C 1
ATOM 766 O O . GLU A 1 100 ? -0.142 -10.500 -24.835 1.00 82.12 100 GLU A O 1
ATOM 771 N N . LYS A 1 101 ? -0.204 -8.885 -26.398 1.00 88.81 101 LYS A N 1
ATOM 772 C CA . LYS A 1 101 ? 0.539 -9.649 -27.400 1.00 88.81 101 LYS A CA 1
ATOM 773 C C . LYS A 1 101 ? 1.908 -10.070 -26.874 1.00 88.81 101 LYS A C 1
ATOM 775 O O . LYS A 1 101 ? 2.275 -11.234 -26.985 1.00 88.81 101 LYS A O 1
ATOM 780 N N . ARG A 1 102 ? 2.648 -9.150 -26.255 1.00 84.56 102 ARG A N 1
ATOM 781 C CA . ARG A 1 102 ? 3.970 -9.445 -25.695 1.00 84.56 102 ARG A CA 1
ATOM 782 C C . ARG A 1 102 ? 3.901 -10.473 -24.568 1.00 84.56 102 ARG A C 1
ATOM 784 O O . ARG A 1 102 ? 4.752 -11.354 -24.500 1.00 84.56 102 ARG A O 1
ATOM 791 N N . GLN A 1 103 ? 2.899 -10.388 -23.696 1.00 85.00 103 GLN A N 1
ATOM 792 C CA . GLN A 1 103 ? 2.668 -11.395 -22.661 1.00 85.00 103 GLN A CA 1
ATOM 793 C C . GLN A 1 103 ? 2.377 -12.763 -23.278 1.00 85.00 103 GLN A C 1
ATOM 795 O O . GLN A 1 103 ? 2.951 -13.756 -22.838 1.00 85.00 103 GLN A O 1
ATOM 800 N N . LEU A 1 104 ? 1.526 -12.817 -24.305 1.00 88.69 104 LEU A N 1
ATOM 801 C CA . LEU A 1 104 ? 1.215 -14.052 -25.018 1.00 88.69 104 LEU A CA 1
ATOM 802 C C . LEU A 1 104 ? 2.463 -14.656 -25.672 1.00 88.69 104 LEU A C 1
ATOM 804 O O . LEU A 1 104 ? 2.700 -15.852 -25.519 1.00 88.69 104 LEU A O 1
ATOM 808 N N . ASP A 1 105 ? 3.280 -13.834 -26.333 1.00 89.31 105 ASP A N 1
ATOM 809 C CA . ASP A 1 105 ? 4.528 -14.260 -26.974 1.00 89.31 105 ASP A CA 1
ATOM 810 C C . ASP A 1 105 ? 5.513 -14.846 -25.944 1.00 89.31 105 ASP A C 1
ATOM 812 O O . ASP A 1 105 ? 6.088 -15.911 -26.176 1.00 89.31 105 ASP A O 1
ATOM 816 N N . ILE A 1 106 ? 5.661 -14.205 -24.775 1.00 89.38 106 ILE A N 1
ATOM 817 C CA . ILE A 1 106 ? 6.478 -14.712 -23.655 1.00 89.38 106 ILE A CA 1
ATOM 818 C C . ILE A 1 106 ? 5.936 -16.056 -23.152 1.00 89.38 106 ILE A C 1
ATOM 820 O O . ILE A 1 106 ? 6.702 -17.001 -22.955 1.00 89.38 106 ILE A O 1
ATOM 824 N N . TRP A 1 107 ? 4.620 -16.165 -22.957 1.00 88.75 107 TRP A N 1
ATOM 825 C CA . TRP A 1 107 ? 3.987 -17.395 -22.478 1.00 88.75 107 TRP A CA 1
ATOM 826 C C . TRP A 1 107 ? 4.134 -18.553 -23.462 1.00 88.75 107 TRP A C 1
ATOM 828 O O . TRP A 1 107 ? 4.431 -19.671 -23.043 1.00 88.75 107 TRP A O 1
ATOM 838 N N . GLN A 1 108 ? 3.954 -18.298 -24.757 1.00 91.19 108 GLN A N 1
ATOM 839 C CA . GLN A 1 108 ? 4.165 -19.304 -25.794 1.00 91.19 108 GLN A CA 1
ATOM 840 C C . GLN A 1 108 ? 5.627 -19.736 -25.856 1.00 91.19 108 GLN A C 1
ATOM 842 O O . GLN A 1 108 ? 5.89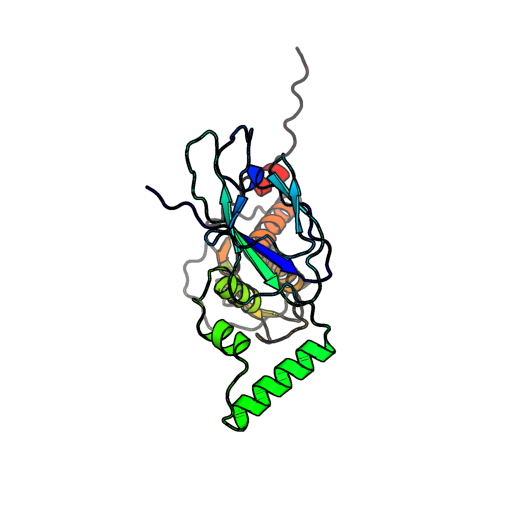6 -20.934 -25.866 1.00 91.19 108 GLN A O 1
ATOM 847 N N . ALA A 1 109 ? 6.571 -18.788 -25.830 1.00 90.81 109 ALA A N 1
ATOM 848 C CA . ALA A 1 109 ? 7.994 -19.109 -25.807 1.00 90.81 109 ALA A CA 1
ATOM 849 C C . ALA A 1 109 ? 8.345 -20.009 -24.612 1.00 90.81 109 ALA A C 1
ATOM 851 O O . ALA A 1 109 ? 9.010 -21.028 -24.785 1.00 90.81 109 ALA A O 1
ATOM 852 N N . PHE A 1 110 ? 7.809 -19.700 -23.427 1.00 90.25 110 PHE A N 1
ATOM 853 C CA . PHE A 1 110 ? 7.977 -20.525 -22.234 1.00 90.25 110 PHE A CA 1
ATOM 854 C C . PHE A 1 110 ? 7.395 -21.941 -22.395 1.00 90.25 110 PHE A C 1
ATOM 856 O O . PHE A 1 110 ? 8.067 -22.919 -22.074 1.00 90.25 110 PHE A O 1
ATOM 863 N N . GLN A 1 111 ? 6.163 -22.072 -22.902 1.00 92.56 111 GLN A N 1
ATOM 864 C CA . GLN A 1 111 ? 5.504 -23.374 -23.090 1.00 92.56 111 GLN A CA 1
ATOM 865 C C . GLN A 1 111 ? 6.202 -24.254 -24.131 1.00 92.56 111 GLN A C 1
ATOM 867 O O . GLN A 1 111 ? 6.266 -25.472 -23.974 1.00 92.56 111 GLN A O 1
ATOM 872 N N . GLU A 1 112 ? 6.717 -23.640 -25.191 1.00 95.06 112 GLU A N 1
ATOM 873 C CA . GLU A 1 112 ? 7.388 -24.322 -26.298 1.00 95.06 112 GLU A CA 1
ATOM 874 C C . GLU A 1 112 ? 8.883 -24.562 -26.031 1.00 95.06 112 GLU A C 1
ATOM 876 O O . GLU A 1 112 ? 9.558 -25.175 -26.858 1.00 95.06 112 GLU A O 1
ATOM 881 N N . GLY A 1 113 ? 9.413 -24.090 -24.896 1.00 91.56 113 GLY A N 1
ATOM 882 C CA . GLY A 1 113 ? 10.835 -24.191 -24.559 1.00 91.56 113 GLY A CA 1
ATOM 883 C C . GLY A 1 113 ? 11.742 -23.376 -25.486 1.00 91.56 113 GLY A C 1
ATOM 884 O O . GLY A 1 113 ? 12.899 -23.744 -25.684 1.00 91.56 113 GLY A O 1
ATOM 885 N N . ARG A 1 114 ? 11.216 -22.303 -26.088 1.00 94.69 114 ARG A N 1
ATOM 886 C CA . ARG A 1 114 ? 11.996 -21.339 -26.874 1.00 94.69 114 ARG A CA 1
ATOM 887 C C . ARG A 1 114 ? 12.724 -20.360 -25.955 1.00 94.69 114 ARG A C 1
ATOM 889 O O . ARG A 1 114 ? 12.331 -20.157 -24.807 1.00 94.69 114 ARG A O 1
ATOM 896 N N . ASP A 1 115 ? 13.750 -19.712 -26.501 1.00 90.12 115 ASP A N 1
ATOM 897 C CA . ASP A 1 115 ? 14.427 -18.613 -25.818 1.00 90.12 115 ASP A CA 1
ATOM 898 C C . ASP A 1 115 ? 13.430 -17.493 -25.501 1.00 90.12 115 ASP A C 1
ATOM 900 O O . ASP A 1 115 ? 12.647 -17.057 -26.353 1.00 90.12 115 ASP A O 1
ATOM 904 N N . LEU A 1 116 ? 13.450 -17.043 -24.248 1.00 89.88 116 LEU A N 1
ATOM 905 C CA . LEU A 1 116 ? 12.632 -15.925 -23.802 1.00 89.88 116 LEU A CA 1
ATOM 906 C C . LEU A 1 116 ? 13.201 -14.611 -24.355 1.00 89.88 116 LEU A C 1
ATOM 908 O O . LEU A 1 116 ? 14.413 -14.501 -24.557 1.00 89.88 116 LEU A O 1
ATOM 912 N N . PRO A 1 117 ? 12.358 -13.585 -24.564 1.00 84.62 117 PRO A N 1
ATOM 913 C CA . PRO A 1 117 ? 12.838 -12.253 -24.909 1.00 84.62 117 PRO A CA 1
ATOM 914 C C . PRO A 1 117 ? 13.906 -11.761 -23.919 1.00 84.62 117 PRO A C 1
ATOM 916 O O . PRO A 1 117 ? 13.736 -11.888 -22.705 1.00 84.62 117 PRO A O 1
ATOM 919 N N . GLN A 1 118 ? 15.002 -11.195 -24.436 1.00 76.94 118 GLN A N 1
ATOM 920 C CA . GLN A 1 118 ? 16.165 -10.796 -23.629 1.00 76.94 118 GLN A CA 1
ATOM 921 C C . GLN A 1 118 ? 15.799 -9.813 -22.511 1.00 76.94 118 GLN A C 1
ATOM 923 O O . GLN A 1 118 ? 16.273 -9.929 -21.389 1.00 76.94 118 GLN A O 1
ATOM 928 N N . ASP A 1 119 ? 14.909 -8.873 -22.799 1.00 72.00 119 ASP A N 1
ATOM 929 C CA . ASP A 1 119 ? 14.410 -7.898 -21.831 1.00 72.00 119 ASP A CA 1
ATOM 930 C C . ASP A 1 119 ? 13.577 -8.533 -20.698 1.00 72.00 119 ASP A C 1
ATOM 932 O O . ASP A 1 119 ? 13.573 -8.041 -19.569 1.00 72.00 119 ASP A O 1
ATOM 936 N N . PHE A 1 120 ? 12.894 -9.649 -20.965 1.00 80.94 120 PHE A N 1
ATOM 937 C CA . PHE A 1 120 ? 12.213 -10.441 -19.945 1.00 80.94 120 PHE A CA 1
ATOM 938 C C . PHE A 1 120 ? 13.209 -11.235 -19.095 1.00 80.94 120 PHE A C 1
ATOM 940 O O . PHE A 1 120 ? 13.045 -11.303 -17.880 1.00 80.94 120 PHE A O 1
ATOM 947 N N . ILE A 1 121 ? 14.268 -11.780 -19.701 1.00 81.75 121 ILE A N 1
ATOM 948 C CA . ILE A 1 121 ? 15.368 -12.422 -18.964 1.00 81.75 121 ILE A CA 1
ATOM 949 C C . ILE A 1 121 ? 16.030 -11.406 -18.027 1.00 81.75 121 ILE A C 1
ATOM 951 O O . ILE A 1 121 ? 16.144 -11.661 -16.832 1.00 81.75 121 ILE A O 1
ATOM 955 N N . GLU A 1 122 ? 16.356 -10.213 -18.522 1.00 78.19 122 GLU A N 1
ATOM 956 C CA . GLU A 1 122 ? 16.899 -9.122 -17.705 1.00 78.19 122 GLU A CA 1
ATOM 957 C C . GLU A 1 122 ? 15.957 -8.738 -16.551 1.00 78.19 122 GLU A C 1
ATOM 959 O O . GLU A 1 122 ? 16.408 -8.467 -15.436 1.00 78.19 122 GLU A O 1
ATOM 964 N N . LEU A 1 123 ? 14.639 -8.749 -16.783 1.00 78.25 123 LEU A N 1
ATOM 965 C CA . LEU A 1 123 ? 13.643 -8.514 -15.737 1.00 78.25 123 LEU A CA 1
ATOM 966 C C . LEU A 1 123 ? 13.645 -9.613 -14.662 1.00 78.25 123 LEU A C 1
ATOM 968 O O . LEU A 1 123 ? 13.393 -9.298 -13.499 1.00 78.25 123 LEU A O 1
ATOM 972 N N . LEU A 1 124 ? 13.889 -10.872 -15.032 1.00 82.06 124 LEU A N 1
ATOM 973 C CA . LEU A 1 124 ? 13.963 -12.001 -14.099 1.00 82.06 124 LEU A CA 1
ATOM 974 C C . LEU A 1 124 ? 15.286 -12.038 -13.327 1.00 82.06 124 LEU A C 1
ATOM 976 O O . LEU A 1 124 ? 15.303 -12.421 -12.159 1.00 82.06 124 LEU A O 1
ATOM 980 N N . GLU A 1 125 ? 16.383 -11.648 -13.972 1.00 85.12 125 GLU A N 1
ATOM 981 C CA . GLU A 1 125 ? 17.730 -11.679 -13.398 1.00 85.12 125 GLU A CA 1
ATOM 982 C C . GLU A 1 125 ? 18.053 -10.442 -12.557 1.00 85.12 125 GLU A C 1
ATOM 984 O O . GLU A 1 125 ? 18.979 -10.470 -11.738 1.00 85.12 125 GLU A O 1
ATOM 989 N N . ARG A 1 126 ? 17.302 -9.343 -12.720 1.00 84.12 126 ARG A N 1
ATOM 990 C CA . ARG A 1 126 ? 17.548 -8.138 -11.925 1.00 84.12 126 ARG A CA 1
ATOM 991 C C . ARG A 1 126 ? 17.338 -8.413 -10.427 1.00 84.12 126 ARG A C 1
ATOM 993 O O . ARG A 1 126 ? 16.402 -9.117 -10.040 1.00 84.12 126 ARG A O 1
ATOM 1000 N N . PRO A 1 127 ? 18.126 -7.769 -9.552 1.00 84.56 127 PRO A N 1
ATOM 1001 C CA . PRO A 1 127 ? 17.891 -7.826 -8.117 1.00 84.56 127 PRO A CA 1
ATOM 1002 C C . PRO A 1 127 ? 16.478 -7.357 -7.745 1.00 84.56 127 PRO A C 1
ATOM 1004 O O . PRO A 1 127 ? 15.983 -6.343 -8.250 1.00 84.56 127 PRO A O 1
ATOM 1007 N N . VAL A 1 128 ? 15.850 -8.074 -6.811 1.00 84.62 128 VAL A N 1
ATOM 1008 C CA . VAL A 1 128 ? 14.576 -7.664 -6.210 1.00 84.62 128 VAL A CA 1
ATOM 1009 C C . VAL A 1 128 ? 14.784 -6.349 -5.465 1.00 84.62 128 VAL A C 1
ATOM 1011 O O . VAL A 1 128 ? 15.629 -6.240 -4.575 1.00 84.62 128 VAL A O 1
ATOM 1014 N N . THR A 1 129 ? 13.989 -5.343 -5.811 1.00 82.38 129 THR A N 1
ATOM 1015 C CA . THR A 1 129 ? 14.045 -4.021 -5.190 1.00 82.38 129 THR A CA 1
ATOM 1016 C C . THR A 1 129 ? 12.992 -3.883 -4.092 1.00 82.38 129 THR A C 1
ATOM 1018 O O . THR A 1 129 ? 12.006 -4.622 -4.030 1.00 82.38 129 THR A O 1
ATOM 1021 N N . LYS A 1 130 ? 13.144 -2.862 -3.241 1.00 79.44 130 LYS A N 1
ATOM 1022 C CA . LYS A 1 130 ? 12.107 -2.493 -2.263 1.00 79.44 130 LYS A CA 1
ATOM 1023 C C . LYS A 1 130 ? 10.766 -2.170 -2.929 1.00 79.44 130 LYS A C 1
ATOM 1025 O O . LYS A 1 130 ? 9.730 -2.457 -2.340 1.00 79.44 130 LYS A O 1
ATOM 1030 N N . ALA A 1 131 ? 10.778 -1.597 -4.134 1.00 78.00 131 ALA A N 1
ATOM 1031 C CA . ALA A 1 131 ? 9.561 -1.270 -4.872 1.00 78.00 131 ALA A CA 1
ATOM 1032 C C . ALA A 1 131 ? 8.798 -2.531 -5.302 1.00 78.00 131 ALA A C 1
ATOM 1034 O O . ALA A 1 131 ? 7.574 -2.549 -5.214 1.00 78.00 131 ALA A O 1
ATOM 1035 N N . ASP A 1 132 ? 9.504 -3.601 -5.678 1.00 83.00 132 ASP A N 1
ATOM 1036 C CA . ASP A 1 132 ? 8.883 -4.883 -6.038 1.00 83.00 132 ASP A CA 1
ATOM 1037 C C . ASP A 1 132 ? 8.204 -5.525 -4.833 1.00 83.00 132 ASP A C 1
ATOM 1039 O O . ASP A 1 132 ? 7.044 -5.929 -4.894 1.00 83.00 132 ASP A O 1
ATOM 1043 N N . ILE A 1 133 ? 8.911 -5.549 -3.700 1.00 87.75 133 ILE A N 1
ATOM 1044 C CA . ILE A 1 133 ? 8.366 -6.050 -2.436 1.00 87.75 133 ILE A CA 1
ATOM 1045 C C . ILE A 1 133 ? 7.147 -5.218 -2.035 1.00 87.75 133 ILE A C 1
ATOM 1047 O O . ILE A 1 133 ? 6.113 -5.773 -1.673 1.00 87.75 133 ILE A O 1
ATOM 1051 N N . TYR A 1 134 ? 7.237 -3.891 -2.132 1.00 86.25 134 TYR A N 1
ATOM 1052 C CA . TYR A 1 134 ? 6.134 -3.011 -1.765 1.00 86.25 134 TYR A CA 1
ATOM 1053 C C . TYR A 1 134 ? 4.936 -3.153 -2.712 1.00 86.25 134 TYR A C 1
ATOM 1055 O O . TYR A 1 134 ? 3.803 -3.139 -2.246 1.00 86.25 134 TYR A O 1
ATOM 1063 N N . HIS A 1 135 ? 5.159 -3.380 -4.010 1.00 85.62 135 HIS A N 1
ATOM 1064 C CA . HIS A 1 135 ? 4.090 -3.702 -4.957 1.00 85.62 135 HIS A CA 1
ATOM 1065 C C . HIS A 1 135 ? 3.346 -4.981 -4.549 1.00 85.62 135 HIS A C 1
ATOM 1067 O O . HIS A 1 135 ? 2.115 -5.021 -4.562 1.00 85.62 135 HIS A O 1
ATOM 1073 N N . LEU A 1 136 ? 4.077 -6.019 -4.130 1.00 88.25 136 LEU A N 1
ATOM 1074 C CA . LEU A 1 136 ? 3.477 -7.257 -3.631 1.00 88.25 136 LEU A CA 1
ATOM 1075 C C . LEU A 1 136 ? 2.733 -7.045 -2.308 1.00 88.25 136 LEU A C 1
ATOM 1077 O O . LEU A 1 136 ? 1.629 -7.562 -2.146 1.00 88.25 136 LEU A O 1
ATOM 1081 N N . ILE A 1 137 ? 3.289 -6.254 -1.386 1.00 90.44 137 ILE A N 1
ATOM 1082 C CA . ILE A 1 137 ? 2.620 -5.880 -0.132 1.00 90.44 137 ILE A CA 1
ATOM 1083 C C . ILE A 1 137 ? 1.341 -5.087 -0.416 1.00 90.44 137 ILE A C 1
ATOM 1085 O O . ILE A 1 137 ? 0.330 -5.336 0.231 1.00 90.44 137 ILE A O 1
ATOM 1089 N N . GLU A 1 138 ? 1.344 -4.184 -1.395 1.00 89.50 138 GLU A N 1
ATOM 1090 C CA . GLU A 1 138 ? 0.167 -3.417 -1.817 1.00 89.50 138 GLU A CA 1
ATOM 1091 C C . GLU A 1 138 ? -0.899 -4.303 -2.475 1.00 89.50 138 GLU A C 1
ATOM 1093 O O . GLU A 1 138 ? -2.092 -4.070 -2.288 1.00 89.50 138 GLU A O 1
ATOM 1098 N N . ARG A 1 139 ? -0.506 -5.368 -3.185 1.00 88.62 139 ARG A N 1
ATOM 1099 C CA . ARG A 1 139 ? -1.460 -6.384 -3.655 1.00 88.62 139 ARG A CA 1
ATOM 1100 C C . ARG A 1 139 ? -1.985 -7.257 -2.516 1.00 88.62 139 ARG A C 1
ATOM 1102 O O . ARG A 1 139 ? -3.166 -7.586 -2.496 1.00 88.62 139 ARG A O 1
ATOM 1109 N N . TYR A 1 140 ? -1.144 -7.635 -1.560 1.00 92.44 140 TYR A N 1
ATOM 1110 C CA . TYR A 1 140 ? -1.588 -8.441 -0.424 1.00 92.44 140 TYR A CA 1
ATOM 1111 C C . TYR A 1 140 ? -2.493 -7.645 0.524 1.00 92.44 140 TYR A C 1
ATOM 1113 O O . TYR A 1 140 ? -3.495 -8.172 0.994 1.00 92.44 140 TYR A O 1
ATOM 1121 N N . ALA A 1 141 ? -2.140 -6.383 0.788 1.00 95.00 141 ALA A N 1
ATOM 1122 C CA . ALA A 1 141 ? -2.863 -5.365 1.549 1.00 95.00 141 ALA A CA 1
ATOM 1123 C C . ALA A 1 141 ? -3.735 -5.901 2.700 1.00 95.00 141 ALA A C 1
ATOM 1125 O O . ALA A 1 141 ? -4.885 -5.495 2.863 1.00 95.00 141 ALA A O 1
ATOM 1126 N N . SER A 1 142 ? -3.207 -6.832 3.499 1.00 97.06 142 SER A N 1
ATOM 1127 C CA . SER A 1 142 ? -3.887 -7.317 4.698 1.00 97.06 142 SER A CA 1
ATOM 1128 C C . SER A 1 142 ? -3.825 -6.268 5.798 1.00 97.06 142 SER A C 1
ATOM 1130 O O . SER A 1 142 ? -2.827 -5.548 5.915 1.00 97.06 142 SER A O 1
ATOM 1132 N N . PHE A 1 143 ? -4.836 -6.235 6.655 1.00 98.50 143 PHE A N 1
ATOM 1133 C CA . PHE A 1 143 ? -4.901 -5.274 7.747 1.00 98.50 143 PHE A CA 1
ATOM 1134 C C . PHE A 1 143 ? -5.541 -5.883 8.983 1.00 98.50 143 PHE A C 1
ATOM 1136 O O . PHE A 1 143 ? -6.573 -6.544 8.890 1.00 98.50 143 PHE A O 1
ATOM 1143 N N . THR A 1 144 ? -4.941 -5.633 10.140 1.00 98.56 144 THR A N 1
ATOM 1144 C CA . THR A 1 144 ? -5.400 -6.162 11.420 1.00 98.56 144 THR A CA 1
ATOM 1145 C C . THR A 1 144 ? -5.585 -5.029 12.415 1.00 98.56 144 THR A C 1
ATOM 1147 O O . THR A 1 144 ? -4.723 -4.160 12.549 1.00 98.56 144 THR A O 1
ATOM 1150 N N . VAL A 1 145 ? -6.705 -5.067 13.133 1.00 98.62 145 VAL A N 1
ATOM 1151 C CA . VAL A 1 145 ? -7.031 -4.144 14.221 1.00 98.62 145 VAL A CA 1
ATOM 1152 C C . VAL A 1 145 ? -7.228 -4.956 15.494 1.00 98.62 145 VAL A C 1
ATOM 1154 O O . VAL A 1 145 ? -8.209 -5.692 15.613 1.00 98.62 145 VAL A O 1
ATOM 1157 N N . TRP A 1 146 ? -6.293 -4.847 16.430 1.00 98.56 146 TRP A N 1
ATOM 1158 C CA . TRP A 1 146 ? -6.330 -5.532 17.722 1.00 98.56 146 TRP A CA 1
ATOM 1159 C C . TRP A 1 146 ? -7.030 -4.682 18.772 1.00 98.56 146 TRP A C 1
ATOM 1161 O O . TRP A 1 146 ? -6.908 -3.461 18.745 1.00 98.56 146 TRP A O 1
ATOM 1171 N N . ASN A 1 147 ? -7.720 -5.318 19.716 1.00 98.56 147 ASN A N 1
ATOM 1172 C CA . ASN A 1 147 ? -8.138 -4.680 20.955 1.00 98.56 147 ASN A CA 1
ATOM 1173 C C . ASN A 1 147 ? -6.941 -4.618 21.911 1.00 98.56 147 ASN A C 1
ATOM 1175 O O . ASN A 1 147 ? -6.554 -5.618 22.507 1.00 98.56 147 ASN A O 1
ATOM 1179 N N . ALA A 1 148 ? -6.375 -3.429 22.075 1.00 97.94 148 ALA A N 1
ATOM 1180 C CA . ALA A 1 148 ? -5.161 -3.192 22.846 1.00 97.94 148 ALA A CA 1
ATOM 1181 C C . ALA A 1 148 ? -5.338 -3.363 24.365 1.00 97.94 148 ALA A C 1
ATOM 1183 O O . ALA A 1 148 ? -4.366 -3.250 25.115 1.00 97.94 148 ALA A O 1
ATOM 1184 N N . ASP A 1 149 ? -6.572 -3.554 24.832 1.00 98.06 149 ASP A N 1
ATOM 1185 C CA . ASP A 1 149 ? -6.895 -3.783 26.242 1.00 98.06 149 ASP A CA 1
ATOM 1186 C C . ASP A 1 149 ? -7.260 -5.252 26.530 1.00 98.06 149 ASP A C 1
ATOM 1188 O O . ASP A 1 149 ? -7.555 -5.601 27.673 1.00 98.06 149 ASP A O 1
ATOM 1192 N N . ASP A 1 150 ? -7.244 -6.124 25.516 1.00 97.62 150 ASP A N 1
ATOM 1193 C CA . ASP A 1 150 ? -7.612 -7.534 25.637 1.00 97.62 150 ASP A CA 1
ATOM 1194 C C . ASP A 1 150 ? -6.438 -8.453 25.282 1.00 97.62 150 ASP A C 1
ATOM 1196 O O . ASP A 1 150 ? -6.095 -8.646 24.120 1.00 97.62 150 ASP A O 1
ATOM 1200 N N . MET A 1 151 ? -5.840 -9.050 26.313 1.00 95.69 151 MET A N 1
ATOM 1201 C CA . MET A 1 151 ? -4.654 -9.911 26.201 1.00 95.69 151 MET A CA 1
ATOM 1202 C C . MET A 1 151 ? -4.988 -11.392 25.964 1.00 95.69 151 MET A 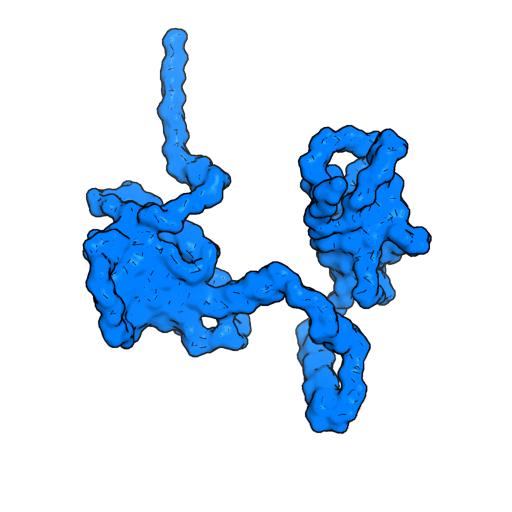C 1
ATOM 1204 O O . MET A 1 151 ? -4.103 -12.248 26.039 1.00 95.69 151 MET A O 1
ATOM 1208 N N . ARG A 1 152 ? -6.263 -11.744 25.753 1.00 97.94 152 ARG A N 1
ATOM 1209 C CA . ARG A 1 152 ? -6.647 -13.135 25.474 1.00 97.94 152 ARG A CA 1
ATOM 1210 C C . ARG A 1 152 ? -6.116 -13.563 24.104 1.00 97.94 152 ARG A C 1
ATOM 1212 O O . ARG A 1 152 ? -5.933 -12.754 23.201 1.00 97.94 152 ARG A O 1
ATOM 1219 N N . LEU A 1 153 ? -5.911 -14.867 23.932 1.00 95.12 153 LEU A N 1
ATOM 1220 C CA . LEU A 1 153 ? -5.551 -15.421 22.629 1.00 95.12 153 LEU A CA 1
ATOM 1221 C C . LEU A 1 153 ? -6.721 -15.298 21.646 1.00 95.12 153 LEU A C 1
ATOM 1223 O O . LEU A 1 153 ? -7.883 -15.496 22.016 1.00 95.12 153 LEU A O 1
ATOM 1227 N N . ALA A 1 154 ? -6.388 -15.022 20.385 1.00 94.94 154 ALA A N 1
ATOM 1228 C CA . ALA A 1 154 ? -7.338 -15.071 19.285 1.00 94.94 154 ALA A CA 1
ATOM 1229 C C . ALA A 1 154 ? -7.959 -16.473 19.177 1.00 94.94 154 ALA A C 1
ATOM 1231 O O . ALA A 1 154 ? -7.262 -17.485 19.282 1.00 94.94 154 ALA A O 1
ATOM 1232 N N . LYS A 1 155 ? -9.279 -16.523 18.987 1.00 94.44 155 LYS A N 1
ATOM 1233 C CA . LYS A 1 155 ? -10.021 -17.777 18.785 1.00 94.44 155 LYS A CA 1
ATOM 1234 C C . LYS A 1 155 ? -10.121 -18.121 17.301 1.00 94.44 155 LYS A C 1
ATOM 1236 O O . LYS A 1 155 ? -9.403 -17.577 16.477 1.00 94.44 155 LYS A O 1
ATOM 1241 N N . GLU A 1 156 ? -11.015 -19.032 16.940 1.00 96.50 156 GLU A N 1
ATOM 1242 C CA . GLU A 1 156 ? -11.349 -19.278 15.542 1.00 96.50 156 GLU A CA 1
ATOM 1243 C C . GLU A 1 156 ? -12.039 -18.051 14.924 1.00 96.50 156 GLU A C 1
ATOM 1245 O O . GLU A 1 156 ? -13.015 -17.526 15.465 1.00 96.50 156 GLU A O 1
ATOM 1250 N N . GLY A 1 157 ? -11.508 -17.579 13.796 1.00 96.88 157 GLY A N 1
ATOM 1251 C CA . GLY A 1 157 ? -11.992 -16.378 13.128 1.00 96.88 157 GLY A CA 1
ATOM 1252 C C . GLY A 1 157 ? -13.322 -16.611 12.424 1.00 96.88 157 GLY A C 1
ATOM 1253 O O . GLY A 1 157 ? -13.439 -17.472 11.551 1.00 96.88 157 GLY A O 1
ATOM 1254 N N . ARG A 1 158 ? -14.324 -15.786 12.729 1.00 98.25 158 ARG A N 1
ATOM 1255 C CA . ARG A 1 158 ? -15.628 -15.838 12.060 1.00 98.25 158 ARG A CA 1
ATOM 1256 C C . ARG A 1 158 ? -15.753 -14.718 11.040 1.00 98.25 158 ARG A C 1
ATOM 1258 O O . ARG A 1 158 ? -15.591 -13.549 11.375 1.00 98.25 158 ARG A O 1
ATOM 1265 N N . LYS A 1 159 ? -16.124 -15.054 9.805 1.00 98.38 159 LYS A N 1
ATOM 1266 C CA . LYS A 1 159 ? -16.401 -14.050 8.770 1.00 98.38 159 LYS A CA 1
ATOM 1267 C C . LYS A 1 159 ? -17.584 -13.167 9.181 1.00 98.38 159 LYS A C 1
ATOM 1269 O O . LYS A 1 159 ? -18.664 -13.679 9.477 1.00 98.38 159 LYS A O 1
ATOM 1274 N N . ILE A 1 160 ? -17.396 -11.850 9.170 1.00 98.44 160 ILE A N 1
ATOM 1275 C CA . ILE A 1 160 ? -18.429 -10.859 9.496 1.00 98.44 160 ILE A CA 1
ATOM 1276 C C . ILE A 1 160 ? -18.659 -9.895 8.330 1.00 98.44 160 ILE A C 1
ATOM 1278 O O . ILE A 1 160 ? -17.830 -9.763 7.430 1.00 98.44 160 ILE A O 1
ATOM 1282 N N . LYS A 1 161 ? -19.807 -9.212 8.342 1.00 98.00 161 LYS A N 1
ATOM 1283 C CA . LYS A 1 161 ? -20.087 -8.083 7.449 1.00 98.00 161 LYS A CA 1
ATOM 1284 C C . LYS A 1 161 ? -19.988 -6.791 8.247 1.00 98.00 161 LYS A C 1
ATOM 1286 O O . LYS A 1 161 ? -20.654 -6.656 9.270 1.00 98.00 161 LYS A O 1
ATOM 1291 N N . ILE A 1 162 ? -19.189 -5.856 7.752 1.00 97.94 162 ILE A N 1
ATOM 1292 C CA . ILE A 1 162 ? -19.071 -4.503 8.291 1.00 97.94 162 ILE A CA 1
ATOM 1293 C C . ILE A 1 162 ? -19.631 -3.534 7.250 1.00 97.94 162 ILE A C 1
ATOM 1295 O O . ILE A 1 162 ? -19.486 -3.749 6.047 1.00 97.94 162 ILE A O 1
ATOM 1299 N N . ARG A 1 163 ? -20.323 -2.496 7.719 1.00 95.69 163 ARG A N 1
ATOM 1300 C CA . ARG A 1 163 ? -20.884 -1.450 6.863 1.00 95.69 163 ARG A CA 1
ATOM 1301 C C . ARG A 1 163 ? -19.757 -0.614 6.239 1.00 95.69 163 ARG A C 1
ATOM 1303 O O . ARG A 1 163 ? -18.750 -0.366 6.894 1.00 95.69 163 ARG A O 1
ATOM 1310 N N . ASP A 1 164 ? -19.960 -0.148 5.008 1.00 94.69 164 ASP A N 1
ATOM 1311 C CA . ASP A 1 164 ? -19.053 0.776 4.309 1.00 94.69 164 ASP A CA 1
ATOM 1312 C C . ASP A 1 164 ? -17.624 0.220 4.105 1.00 94.69 164 ASP A C 1
ATOM 1314 O O . ASP A 1 164 ? -16.658 0.976 4.039 1.00 94.69 164 ASP A O 1
ATOM 1318 N N . VAL A 1 165 ? -17.498 -1.107 4.008 1.00 97.44 165 VAL A N 1
ATOM 1319 C CA . VAL A 1 165 ? -16.273 -1.830 3.629 1.00 97.44 165 VAL A CA 1
ATOM 1320 C C . VAL A 1 165 ? -16.372 -2.265 2.166 1.00 97.44 165 VAL A C 1
ATOM 1322 O O . VAL A 1 165 ? -17.456 -2.637 1.712 1.00 97.44 165 VAL A O 1
ATOM 1325 N N . SER A 1 166 ? -15.247 -2.258 1.442 1.00 97.56 166 SER A N 1
ATOM 1326 C CA . SER A 1 166 ? -15.197 -2.737 0.055 1.00 97.56 166 SER A CA 1
ATOM 1327 C C . SER A 1 166 ? -15.551 -4.223 -0.040 1.00 97.56 166 SER A C 1
ATOM 1329 O O . SER A 1 166 ? -15.085 -5.058 0.739 1.00 97.56 166 SER A O 1
ATOM 1331 N N . ASP A 1 167 ? -16.341 -4.580 -1.048 1.00 97.25 167 ASP A N 1
ATOM 1332 C CA . ASP A 1 167 ? -16.691 -5.966 -1.336 1.00 97.25 167 ASP A CA 1
ATOM 1333 C C . ASP A 1 167 ? -15.506 -6.782 -1.879 1.00 97.25 167 ASP A C 1
ATOM 1335 O O . ASP A 1 167 ? -15.607 -8.007 -1.965 1.00 97.25 167 ASP A O 1
ATOM 1339 N N . LYS A 1 168 ? -14.367 -6.148 -2.174 1.00 97.75 168 LYS A N 1
ATOM 1340 C CA . LYS A 1 168 ? -13.105 -6.806 -2.547 1.00 97.75 168 LYS A CA 1
ATOM 1341 C C . LYS A 1 168 ? -12.373 -7.431 -1.360 1.00 97.75 168 LYS A C 1
ATOM 1343 O O . LYS A 1 168 ? -11.478 -8.257 -1.551 1.00 97.75 168 LYS A O 1
ATOM 1348 N N . TYR A 1 169 ? -12.785 -7.091 -0.141 1.00 98.38 169 TYR A N 1
ATOM 1349 C CA . TYR A 1 169 ? -12.218 -7.611 1.096 1.00 98.38 169 TYR A CA 1
ATOM 1350 C C . TYR A 1 169 ? -13.178 -8.550 1.818 1.00 98.38 169 TYR A C 1
ATOM 1352 O O . TYR A 1 169 ? -14.403 -8.515 1.673 1.00 98.38 169 TYR A O 1
ATOM 1360 N N . GLN A 1 170 ? -12.597 -9.427 2.622 1.00 98.31 170 GLN A N 1
ATOM 1361 C CA . GLN A 1 170 ? -13.306 -10.211 3.615 1.00 98.31 170 GLN A CA 1
ATOM 1362 C C . GLN A 1 170 ? -12.728 -9.918 4.989 1.00 98.31 170 GLN A C 1
ATOM 1364 O O . GLN A 1 170 ? -11.525 -9.720 5.137 1.00 98.31 170 GLN A O 1
ATOM 1369 N N . ILE A 1 171 ? -13.612 -9.874 5.983 1.00 98.69 171 ILE A N 1
ATOM 1370 C CA . ILE A 1 171 ? -13.252 -9.518 7.349 1.00 98.69 171 ILE A CA 1
ATOM 1371 C C . ILE A 1 171 ? -13.624 -10.662 8.271 1.00 98.69 171 ILE A C 1
ATOM 1373 O O . ILE A 1 171 ? -14.743 -11.179 8.220 1.00 98.69 171 ILE A O 1
ATOM 1377 N N . TYR A 1 172 ? -12.675 -11.023 9.118 1.00 98.62 172 TYR A N 1
ATOM 1378 C CA . TYR A 1 172 ? -12.806 -12.045 10.136 1.00 98.62 172 TYR A CA 1
ATOM 1379 C C . TYR A 1 172 ? -12.713 -11.404 11.516 1.00 98.62 172 TYR A C 1
ATOM 1381 O O . TYR A 1 172 ? -11.875 -10.537 11.756 1.00 98.62 172 TYR A O 1
ATOM 1389 N N . ASP A 1 173 ? -13.594 -11.838 12.405 1.00 98.62 173 ASP A N 1
ATOM 1390 C CA . ASP A 1 173 ? -13.654 -11.444 13.805 1.00 98.62 173 ASP A CA 1
ATOM 1391 C C . ASP A 1 173 ? -13.114 -12.584 14.663 1.00 98.62 173 ASP A C 1
ATOM 1393 O O . ASP A 1 173 ? -13.649 -13.695 14.623 1.00 98.62 173 ASP A O 1
ATOM 1397 N N . PHE A 1 174 ? -12.047 -12.304 15.402 1.00 98.31 174 PHE A N 1
ATOM 1398 C CA . PHE A 1 174 ? -11.348 -13.243 16.278 1.00 98.31 174 PHE A CA 1
ATOM 1399 C C . PHE A 1 174 ? -11.621 -12.951 17.766 1.00 98.31 174 PHE A C 1
ATOM 1401 O O . PHE A 1 174 ? -10.842 -13.365 18.626 1.00 98.31 174 PHE A O 1
ATOM 1408 N N . ASP A 1 175 ? -12.697 -12.213 18.071 1.00 96.88 175 ASP A N 1
ATOM 1409 C CA . ASP A 1 175 ? -13.069 -11.629 19.372 1.00 96.88 175 ASP A CA 1
ATOM 1410 C C . ASP A 1 175 ? -12.111 -10.528 19.866 1.00 96.88 175 ASP A C 1
ATOM 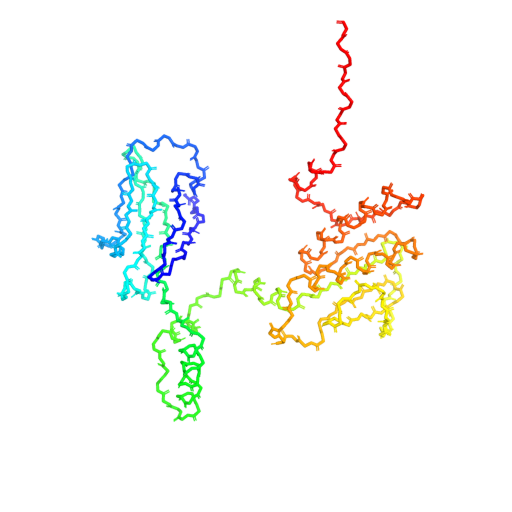1412 O O . ASP A 1 175 ? -12.567 -9.468 20.294 1.00 96.88 175 ASP A O 1
ATOM 1416 N N . VAL A 1 176 ? -10.797 -10.766 19.811 1.00 98.06 176 VAL A N 1
ATOM 1417 C CA . VAL A 1 176 ? -9.742 -9.841 20.278 1.00 98.06 176 VAL A CA 1
ATOM 1418 C C . VAL A 1 176 ? -9.142 -8.997 19.156 1.00 98.06 176 VAL A C 1
ATOM 1420 O O . VAL A 1 176 ? -8.436 -8.026 19.414 1.00 98.06 176 VAL A O 1
ATOM 1423 N N . CYS A 1 177 ? -9.407 -9.352 17.899 1.00 98.50 177 CYS A N 1
ATOM 1424 C CA . CYS A 1 177 ? -8.986 -8.572 16.745 1.00 98.50 177 CYS A CA 1
ATOM 1425 C C . CYS A 1 177 ? -9.914 -8.772 15.549 1.00 98.50 177 CYS A C 1
ATOM 1427 O O . CYS A 1 177 ? -10.641 -9.763 15.445 1.00 98.50 177 CYS A O 1
ATOM 1429 N N . LEU A 1 178 ? -9.871 -7.806 14.636 1.00 98.75 178 LEU A N 1
ATOM 1430 C CA . LEU A 1 178 ? -10.456 -7.909 13.308 1.00 98.75 178 LEU A CA 1
ATOM 1431 C C . LEU A 1 178 ? -9.334 -8.029 12.283 1.00 98.75 178 LEU A C 1
ATOM 1433 O O . LEU A 1 178 ? -8.398 -7.231 12.312 1.00 98.75 178 LEU A O 1
ATOM 1437 N N . VAL A 1 179 ? -9.455 -8.971 11.352 1.00 98.62 179 VAL A N 1
ATOM 1438 C CA . VAL A 1 179 ? -8.500 -9.161 10.252 1.00 98.62 179 VAL A CA 1
ATOM 1439 C C . VAL A 1 179 ? -9.226 -8.991 8.927 1.00 98.62 179 VAL A C 1
ATOM 1441 O O . VAL A 1 179 ? -10.183 -9.713 8.647 1.00 98.62 179 VAL A O 1
ATOM 1444 N N . ALA A 1 180 ? -8.757 -8.061 8.103 1.00 98.44 180 ALA A N 1
ATOM 1445 C CA . ALA A 1 180 ? -9.129 -7.940 6.706 1.00 98.44 180 ALA A CA 1
ATOM 1446 C C . ALA A 1 180 ? -8.069 -8.581 5.814 1.00 98.44 180 ALA A C 1
ATOM 1448 O O . ALA A 1 180 ? -6.872 -8.305 5.931 1.00 98.44 180 ALA A O 1
ATOM 1449 N N . SER A 1 181 ? -8.536 -9.390 4.871 1.00 97.44 181 SER A N 1
ATOM 1450 C CA . SER A 1 181 ? -7.736 -9.888 3.759 1.00 97.44 181 SER A CA 1
ATOM 1451 C C . SER A 1 181 ? -8.500 -9.701 2.454 1.00 97.44 181 SER A C 1
ATOM 1453 O O . SER A 1 181 ? -9.740 -9.716 2.452 1.00 97.44 181 SER A O 1
ATOM 1455 N N . PRO A 1 182 ? -7.804 -9.502 1.328 1.00 97.38 182 PRO A N 1
ATOM 1456 C CA . PRO A 1 182 ? -8.487 -9.493 0.054 1.00 97.38 182 PRO A CA 1
ATOM 1457 C C . PRO A 1 182 ? -9.100 -10.855 -0.273 1.00 97.38 182 PRO A C 1
ATOM 1459 O O . PRO A 1 182 ? -8.581 -11.897 0.128 1.00 97.38 182 PRO A O 1
ATOM 1462 N N . LYS A 1 183 ? -10.208 -10.853 -1.018 1.00 96.56 183 LYS A N 1
ATOM 1463 C CA . LYS A 1 183 ? -10.849 -12.094 -1.484 1.00 96.56 183 LYS A CA 1
ATOM 1464 C C . LYS A 1 183 ? -10.046 -12.796 -2.576 1.00 96.56 183 LYS A C 1
ATOM 1466 O O . LYS A 1 183 ? -10.035 -14.019 -2.621 1.00 96.56 183 LYS A O 1
ATOM 1471 N N . ASP A 1 184 ? -9.402 -12.012 -3.431 1.00 93.75 184 ASP A N 1
ATOM 1472 C CA . ASP A 1 184 ? -8.573 -12.484 -4.532 1.00 93.75 184 ASP A CA 1
ATOM 1473 C C . ASP A 1 184 ? -7.309 -11.629 -4.597 1.00 93.75 184 ASP A C 1
ATOM 1475 O O . ASP A 1 184 ? -7.382 -10.418 -4.790 1.00 93.75 184 ASP A O 1
ATOM 1479 N N . LEU A 1 185 ? -6.145 -12.244 -4.400 1.00 87.31 185 LEU A N 1
ATOM 1480 C CA . LEU A 1 185 ? -4.856 -11.553 -4.403 1.00 87.31 185 LEU A CA 1
ATOM 1481 C C . LEU A 1 185 ? -4.492 -10.982 -5.776 1.00 87.31 185 LEU A C 1
ATOM 1483 O O . LEU A 1 185 ? -3.796 -9.965 -5.832 1.00 87.31 185 LEU A O 1
ATOM 1487 N N . LEU A 1 186 ? -4.977 -11.609 -6.848 1.00 85.31 186 LEU A N 1
ATOM 1488 C CA . LEU A 1 186 ? -4.607 -11.311 -8.227 1.00 85.31 186 LEU A CA 1
ATOM 1489 C C . LEU A 1 186 ? -5.653 -10.480 -8.974 1.00 85.31 186 LEU A C 1
ATOM 1491 O O . LEU A 1 186 ? -5.401 -10.135 -10.126 1.00 85.31 186 LEU A O 1
ATOM 1495 N N . ALA A 1 187 ? -6.759 -10.115 -8.319 1.00 86.12 187 ALA A N 1
ATOM 1496 C CA . ALA A 1 187 ? -7.765 -9.227 -8.891 1.00 86.12 187 ALA A CA 1
ATOM 1497 C C . ALA A 1 187 ? -7.134 -7.914 -9.384 1.00 86.12 187 ALA A C 1
ATOM 1499 O O . ALA A 1 187 ? -6.456 -7.204 -8.634 1.00 86.12 187 ALA A O 1
ATOM 1500 N N . ASP A 1 188 ? -7.379 -7.610 -10.651 1.00 83.94 188 ASP A N 1
ATOM 1501 C CA . ASP A 1 188 ? -6.952 -6.409 -11.367 1.00 83.94 188 ASP A CA 1
ATOM 1502 C C . ASP A 1 188 ? -7.844 -5.197 -11.063 1.00 83.94 188 ASP A C 1
ATOM 1504 O O . ASP A 1 188 ? -7.389 -4.056 -11.122 1.00 83.94 188 ASP A O 1
ATOM 1508 N N . ASP A 1 189 ? -9.091 -5.448 -10.670 1.00 87.69 189 ASP A N 1
ATOM 1509 C CA . ASP A 1 189 ? -10.081 -4.420 -10.357 1.00 87.69 189 ASP A CA 1
ATOM 1510 C C . ASP A 1 189 ? -10.063 -3.926 -8.898 1.00 87.69 189 ASP A C 1
ATOM 1512 O O . ASP A 1 189 ? -10.808 -3.007 -8.545 1.00 87.69 189 ASP A O 1
ATOM 1516 N N . ARG A 1 190 ? -9.201 -4.489 -8.038 1.00 93.12 190 ARG A N 1
ATOM 1517 C CA . ARG A 1 190 ? -9.012 -4.002 -6.664 1.00 93.12 190 ARG A CA 1
ATOM 1518 C C . ARG A 1 190 ? -8.080 -2.796 -6.659 1.00 93.12 190 ARG A C 1
ATOM 1520 O O . ARG A 1 190 ? -6.909 -2.884 -7.021 1.00 93.12 190 ARG A O 1
ATOM 1527 N N . SER A 1 191 ? -8.572 -1.684 -6.131 1.00 92.81 191 SER A N 1
ATOM 1528 C CA . SER A 1 191 ? -7.822 -0.437 -6.022 1.00 92.81 191 SER A CA 1
ATOM 1529 C C . SER A 1 191 ? -7.265 -0.199 -4.615 1.00 92.81 191 SER A C 1
ATOM 1531 O O . SER A 1 191 ? -7.717 -0.779 -3.626 1.00 92.81 191 SER A O 1
ATOM 1533 N N . LEU A 1 192 ? -6.333 0.753 -4.489 1.00 92.62 192 LEU A N 1
ATOM 1534 C CA . LEU A 1 192 ? -5.915 1.259 -3.178 1.00 92.62 192 LEU A CA 1
ATOM 1535 C C . LEU A 1 192 ? -7.110 1.819 -2.388 1.00 92.62 192 LEU A C 1
ATOM 1537 O O . LEU A 1 192 ? -7.184 1.639 -1.177 1.00 92.62 192 LEU A O 1
ATOM 1541 N N . LYS A 1 193 ? -8.078 2.457 -3.059 1.00 95.19 193 LYS A N 1
ATOM 1542 C CA . LYS A 1 193 ? -9.273 3.012 -2.410 1.00 95.19 193 LYS A CA 1
ATOM 1543 C C . LYS A 1 193 ? -10.072 1.932 -1.673 1.00 95.19 193 LYS A C 1
ATOM 1545 O O . LYS A 1 193 ? -10.515 2.184 -0.557 1.00 95.19 193 LYS A O 1
ATOM 1550 N N . ASP A 1 194 ? -10.188 0.734 -2.245 1.00 97.38 194 ASP A N 1
ATOM 1551 C CA . ASP A 1 194 ? -10.863 -0.406 -1.612 1.00 97.38 194 ASP A CA 1
ATOM 1552 C C . ASP A 1 194 ? -10.219 -0.796 -0.280 1.00 97.38 194 ASP A C 1
ATOM 1554 O O . ASP A 1 194 ? -10.917 -1.060 0.703 1.00 97.38 194 ASP A O 1
ATOM 1558 N N . ALA A 1 195 ? -8.886 -0.782 -0.234 1.00 97.38 195 ALA A N 1
ATOM 1559 C CA . ALA A 1 195 ? -8.117 -1.031 0.978 1.00 97.38 195 ALA A CA 1
ATOM 1560 C C . ALA A 1 195 ? -8.368 0.066 2.029 1.00 97.38 195 ALA A C 1
ATOM 1562 O O . ALA A 1 195 ? -8.678 -0.225 3.186 1.00 97.38 195 ALA A O 1
ATOM 1563 N N . LEU A 1 196 ? -8.295 1.342 1.632 1.00 97.81 196 LEU A N 1
ATOM 1564 C CA . LEU A 1 196 ? -8.489 2.470 2.553 1.00 97.81 196 LEU A CA 1
ATOM 1565 C C . LEU A 1 196 ? -9.915 2.509 3.124 1.00 97.81 196 LEU A C 1
ATOM 1567 O O . LEU A 1 196 ? -10.086 2.709 4.327 1.00 97.81 196 LEU A O 1
ATOM 1571 N N . ASP A 1 197 ? -10.935 2.286 2.293 1.00 98.06 197 ASP A N 1
ATOM 1572 C CA . ASP A 1 197 ? -12.332 2.248 2.738 1.00 98.06 197 ASP A CA 1
ATOM 1573 C C . ASP A 1 197 ? -12.585 1.062 3.676 1.00 98.06 197 ASP A C 1
ATOM 1575 O O . ASP A 1 197 ? -13.243 1.215 4.706 1.00 98.06 197 ASP A O 1
ATOM 1579 N N . THR A 1 198 ? -11.976 -0.093 3.391 1.00 98.56 198 THR A N 1
ATOM 1580 C CA . THR A 1 198 ? -12.010 -1.262 4.281 1.00 98.56 198 THR A CA 1
ATOM 1581 C C . THR A 1 198 ? -11.421 -0.948 5.656 1.00 98.56 198 THR A C 1
ATOM 1583 O O . THR A 1 198 ? -12.058 -1.227 6.673 1.00 98.56 198 THR A O 1
ATOM 1586 N N . ALA A 1 199 ? -10.245 -0.314 5.706 1.00 98.56 199 ALA A N 1
ATOM 1587 C CA . ALA A 1 199 ? -9.601 0.073 6.960 1.00 98.56 199 ALA A CA 1
ATOM 1588 C C . ALA A 1 199 ? -10.472 1.036 7.784 1.00 98.56 199 ALA A C 1
ATOM 1590 O O . ALA A 1 199 ? -10.666 0.836 8.984 1.00 98.56 199 ALA A O 1
ATOM 1591 N N . ARG A 1 200 ? -11.065 2.047 7.135 1.00 98.62 200 ARG A N 1
ATOM 1592 C CA . ARG A 1 200 ? -11.985 3.002 7.775 1.00 98.62 200 ARG A CA 1
ATOM 1593 C C . ARG A 1 200 ? -13.240 2.317 8.312 1.00 98.62 200 ARG A C 1
ATOM 1595 O O . ARG A 1 200 ? -13.635 2.561 9.451 1.00 98.62 200 ARG A O 1
ATOM 1602 N N . GLY A 1 201 ? -13.850 1.430 7.525 1.00 98.56 201 GLY A N 1
ATOM 1603 C CA . GLY A 1 201 ? -15.012 0.649 7.952 1.00 98.56 201 GLY A CA 1
ATOM 1604 C C . GLY A 1 201 ? -14.712 -0.214 9.182 1.00 98.56 201 GLY A C 1
ATOM 1605 O O . GLY A 1 201 ? -15.487 -0.211 10.140 1.00 98.56 201 GLY A O 1
ATOM 1606 N N . MET A 1 202 ? -13.549 -0.877 9.214 1.00 98.69 202 MET A N 1
ATOM 1607 C CA . MET A 1 202 ? -13.089 -1.630 10.389 1.00 98.69 202 MET A CA 1
ATOM 1608 C C . MET A 1 202 ? -12.921 -0.742 11.623 1.00 98.69 202 MET A C 1
ATOM 1610 O O . MET A 1 202 ? -13.384 -1.122 12.697 1.00 98.69 202 MET A O 1
ATOM 1614 N N . VAL A 1 203 ? -12.317 0.444 11.479 1.00 98.56 203 VAL A N 1
ATOM 1615 C CA . VAL A 1 203 ? -12.154 1.402 12.585 1.00 98.56 203 VAL A CA 1
ATOM 1616 C C . VAL A 1 203 ? -13.499 1.848 13.159 1.00 98.56 203 VAL A C 1
ATOM 1618 O O . VAL A 1 203 ? -13.677 1.866 14.378 1.00 98.56 203 VAL A O 1
ATOM 1621 N N . ARG A 1 204 ? -14.485 2.148 12.307 1.00 98.56 204 ARG A N 1
ATOM 1622 C CA . ARG A 1 204 ? -15.845 2.492 12.763 1.00 98.56 204 ARG A CA 1
ATOM 1623 C C . ARG A 1 204 ? -16.476 1.360 13.570 1.00 98.56 204 ARG A C 1
ATOM 1625 O O . ARG A 1 204 ? -17.126 1.616 14.585 1.00 98.56 204 ARG A O 1
ATOM 1632 N N . GLU A 1 205 ? -16.268 0.116 13.143 1.00 98.56 205 GLU A N 1
ATOM 1633 C CA . GLU A 1 205 ? -16.777 -1.058 13.850 1.00 98.56 205 GLU A CA 1
ATOM 1634 C C . GLU A 1 205 ? -16.121 -1.232 15.226 1.00 98.56 205 GLU A C 1
ATOM 1636 O O . GLU A 1 205 ? -16.833 -1.403 16.216 1.00 98.56 205 GLU A O 1
ATOM 1641 N N . VAL A 1 206 ? -14.794 -1.125 15.345 1.00 98.25 206 VAL A N 1
ATOM 1642 C CA . VAL A 1 206 ? -14.126 -1.225 16.659 1.00 98.25 206 VAL A CA 1
ATOM 1643 C C . VAL A 1 206 ? -14.414 -0.018 17.560 1.00 98.25 206 VAL A C 1
ATOM 1645 O O . VAL A 1 206 ? -14.501 -0.171 18.778 1.00 98.25 206 VAL A O 1
ATOM 1648 N N . HIS A 1 207 ? -14.692 1.159 16.988 1.00 98.38 207 HIS A N 1
ATOM 1649 C CA . HIS A 1 207 ? -15.152 2.330 17.744 1.00 98.38 207 HIS A CA 1
ATOM 1650 C C . HIS A 1 207 ? -16.536 2.100 18.344 1.00 98.38 207 HIS A C 1
ATOM 1652 O O . HIS A 1 207 ? -16.774 2.405 19.513 1.00 98.38 207 HIS A O 1
ATOM 1658 N N . ARG A 1 208 ? -17.444 1.472 17.589 1.00 97.56 208 ARG A N 1
ATOM 1659 C CA . ARG A 1 208 ? -18.748 1.034 18.106 1.00 97.56 208 ARG A CA 1
ATOM 1660 C C . ARG A 1 208 ? -18.598 0.029 19.256 1.00 97.56 208 ARG A C 1
ATOM 1662 O O . ARG A 1 208 ? -19.404 0.053 20.186 1.00 97.56 208 ARG A O 1
ATOM 1669 N N . ARG A 1 209 ? -17.568 -0.823 19.209 1.00 97.81 209 ARG A N 1
ATOM 1670 C CA . ARG A 1 209 ? -17.212 -1.787 20.270 1.00 97.81 209 ARG A CA 1
ATOM 1671 C C . ARG A 1 209 ? -16.460 -1.165 21.452 1.00 97.81 209 ARG A C 1
ATOM 1673 O O . ARG A 1 209 ? -16.261 -1.850 22.450 1.00 97.81 209 ARG A O 1
ATOM 1680 N N . AR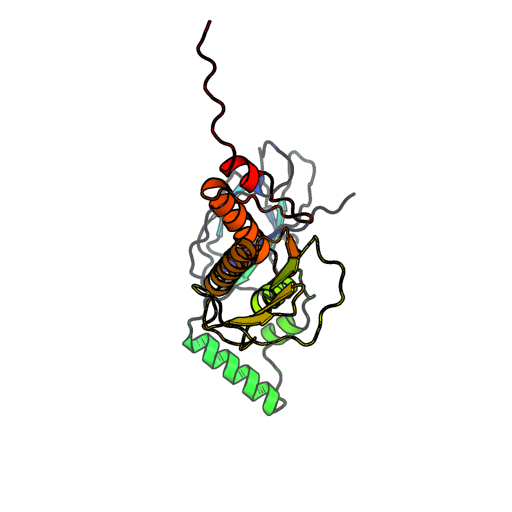G A 1 210 ? -16.103 0.121 21.365 1.00 97.94 210 ARG A N 1
ATOM 1681 C CA . ARG A 1 210 ? -15.355 0.882 22.376 1.00 97.94 210 ARG A CA 1
ATOM 1682 C C . ARG A 1 210 ? -13.962 0.328 22.685 1.00 97.94 210 ARG A C 1
ATOM 1684 O O . ARG A 1 210 ? -13.551 0.306 23.842 1.00 97.94 210 ARG A O 1
ATOM 1691 N N . TRP A 1 211 ? -13.260 -0.162 21.669 1.00 98.25 211 TRP A N 1
ATOM 1692 C CA . TRP A 1 211 ? -11.892 -0.655 21.831 1.00 98.25 211 TRP A CA 1
ATOM 1693 C C . TRP A 1 211 ? -10.889 0.498 21.825 1.00 98.25 211 TRP A C 1
ATOM 1695 O O . TRP A 1 211 ? -11.046 1.442 21.054 1.00 98.25 211 TRP A O 1
ATOM 1705 N N . ASN A 1 212 ? -9.825 0.380 22.616 1.00 98.19 212 ASN A N 1
ATOM 1706 C CA . ASN A 1 212 ? -8.541 0.976 22.253 1.00 98.19 212 ASN A CA 1
ATOM 1707 C C . ASN A 1 212 ? -7.806 -0.011 21.359 1.00 98.19 212 ASN A C 1
ATOM 1709 O O . ASN A 1 212 ? -7.981 -1.218 21.523 1.00 98.19 212 ASN A O 1
ATOM 1713 N N . ILE A 1 213 ? -7.022 0.477 20.401 1.00 98.50 213 ILE A N 1
ATOM 1714 C CA . ILE A 1 213 ? -6.561 -0.382 19.314 1.00 98.50 213 ILE A CA 1
ATOM 1715 C C . ILE A 1 213 ? -5.059 -0.362 19.073 1.00 98.50 213 ILE A C 1
ATOM 1717 O O . ILE A 1 213 ? -4.358 0.605 19.365 1.00 98.50 213 ILE A O 1
ATOM 1721 N N . GLU A 1 214 ? -4.585 -1.457 18.494 1.00 98.50 214 GLU A N 1
ATOM 1722 C CA . GLU A 1 214 ? -3.279 -1.569 17.854 1.00 98.50 214 GLU A CA 1
ATOM 1723 C C . GLU A 1 214 ? -3.477 -1.965 16.391 1.00 98.50 214 GLU A C 1
ATOM 1725 O O . GLU A 1 214 ? -4.368 -2.751 16.054 1.00 98.50 214 GLU A O 1
ATOM 1730 N N . LEU A 1 215 ? -2.665 -1.389 15.511 1.00 98.38 215 LEU A N 1
ATOM 1731 C CA . LEU A 1 215 ? -2.761 -1.565 14.067 1.00 98.38 215 LEU A CA 1
ATOM 1732 C C . LEU A 1 215 ? -1.627 -2.456 13.560 1.00 98.38 215 LEU A C 1
ATOM 1734 O O . LEU A 1 215 ? -0.491 -2.349 14.019 1.00 98.38 215 LEU A O 1
ATOM 1738 N N . GLY A 1 216 ? -1.917 -3.304 12.578 1.00 97.38 216 GLY A N 1
ATOM 1739 C CA . GLY A 1 216 ? -0.914 -4.109 11.886 1.00 97.38 216 GLY A CA 1
ATOM 1740 C C . GLY A 1 216 ? -1.273 -4.341 10.422 1.00 97.38 216 GLY A C 1
ATOM 1741 O O . GLY A 1 216 ? -2.442 -4.285 10.043 1.00 97.38 216 GLY A O 1
ATOM 1742 N N . GLY A 1 217 ? -0.267 -4.623 9.595 1.00 96.06 217 GLY A N 1
ATOM 1743 C CA . GLY A 1 217 ? -0.439 -4.886 8.166 1.00 96.06 217 GLY A CA 1
ATOM 1744 C C . GLY A 1 217 ? -0.028 -3.703 7.292 1.00 96.06 217 GLY A C 1
ATOM 1745 O O . GLY A 1 217 ? 0.982 -3.058 7.561 1.00 96.06 217 GLY A O 1
ATOM 1746 N N . PHE A 1 218 ? -0.781 -3.453 6.221 1.00 96.00 218 PHE A N 1
ATOM 1747 C CA . PHE A 1 218 ? -0.424 -2.456 5.214 1.00 96.00 218 PHE A CA 1
ATOM 1748 C C . PHE A 1 218 ? -0.458 -1.025 5.776 1.00 96.00 218 PHE A C 1
ATOM 1750 O O . PHE A 1 218 ? -1.472 -0.556 6.295 1.00 96.00 218 PHE A O 1
ATOM 1757 N N . ASP A 1 219 ? 0.657 -0.311 5.653 1.00 94.88 219 ASP A N 1
ATOM 1758 C CA . ASP A 1 219 ? 0.894 1.023 6.215 1.00 94.88 219 ASP A CA 1
ATOM 1759 C C . ASP A 1 219 ? -0.119 2.075 5.740 1.00 94.88 219 ASP A C 1
ATOM 1761 O O . ASP A 1 219 ? -0.624 2.855 6.551 1.00 94.88 219 ASP A O 1
ATOM 1765 N N . LYS A 1 220 ? -0.496 2.067 4.455 1.00 95.06 220 LYS A N 1
ATOM 1766 C CA . LYS A 1 220 ? -1.518 2.983 3.921 1.00 95.06 220 LYS A CA 1
ATOM 1767 C C . LYS A 1 220 ? -2.887 2.755 4.579 1.00 95.06 220 LYS A C 1
ATOM 1769 O O . LYS A 1 220 ? -3.613 3.717 4.835 1.00 95.06 220 LYS A O 1
ATOM 1774 N N . MET A 1 221 ? -3.228 1.504 4.905 1.00 98.00 221 MET A N 1
ATOM 1775 C CA . MET A 1 221 ? -4.449 1.173 5.654 1.00 98.00 221 MET A CA 1
ATOM 1776 C C . MET A 1 221 ? -4.352 1.625 7.113 1.00 98.00 221 MET A C 1
ATOM 1778 O O . MET A 1 221 ? -5.309 2.207 7.621 1.00 98.00 221 MET A O 1
ATOM 1782 N N . ALA A 1 222 ? -3.194 1.454 7.762 1.00 97.31 222 ALA A N 1
ATOM 1783 C CA . ALA A 1 222 ? -2.959 1.971 9.113 1.00 97.31 222 ALA A CA 1
ATOM 1784 C C . ALA A 1 222 ? -3.088 3.505 9.175 1.00 97.31 222 ALA A C 1
ATOM 1786 O O . ALA A 1 222 ? -3.720 4.043 10.084 1.00 97.31 222 ALA A O 1
ATOM 1787 N N . MET A 1 223 ? -2.582 4.211 8.163 1.00 96.38 223 MET A N 1
ATOM 1788 C CA . MET A 1 223 ? -2.735 5.661 8.045 1.00 96.38 223 MET A CA 1
ATOM 1789 C C . MET A 1 223 ? -4.202 6.071 7.856 1.00 96.38 223 MET A C 1
ATOM 1791 O O . MET A 1 223 ? -4.684 6.982 8.532 1.00 96.38 223 MET A O 1
ATOM 1795 N N . ALA A 1 224 ? -4.947 5.392 6.976 1.00 97.31 224 ALA A N 1
ATOM 1796 C CA . ALA A 1 224 ? -6.378 5.651 6.798 1.00 97.31 224 ALA A CA 1
ATOM 1797 C C . ALA A 1 224 ? -7.178 5.398 8.083 1.00 97.31 224 ALA A C 1
ATOM 1799 O O . ALA A 1 224 ? -8.071 6.182 8.411 1.00 97.31 224 ALA A O 1
ATOM 1800 N N . ALA A 1 225 ? -6.831 4.339 8.815 1.00 98.00 225 ALA A N 1
ATOM 1801 C CA . ALA A 1 225 ? -7.399 4.028 10.115 1.00 98.00 225 ALA A CA 1
ATOM 1802 C C . ALA A 1 225 ? -7.121 5.138 11.140 1.00 98.00 225 ALA A C 1
ATOM 1804 O O . ALA A 1 225 ? -8.044 5.574 11.823 1.00 98.00 225 ALA A O 1
ATOM 1805 N N . TRP A 1 226 ? -5.892 5.656 11.200 1.00 97.56 226 TRP A N 1
ATOM 1806 C CA . TRP A 1 226 ? -5.537 6.769 12.084 1.00 97.56 226 TRP A CA 1
ATOM 1807 C C . TRP A 1 226 ? -6.376 8.028 11.821 1.00 97.56 226 TRP A C 1
ATOM 1809 O O . TRP A 1 226 ? -6.939 8.601 12.758 1.00 97.56 226 TRP A O 1
ATOM 1819 N N . TYR A 1 227 ? -6.528 8.430 10.553 1.00 96.81 227 TYR A N 1
ATOM 1820 C CA . TYR A 1 227 ? -7.382 9.570 10.197 1.00 96.81 227 TYR A CA 1
ATOM 1821 C C . TYR A 1 227 ? -8.845 9.344 10.605 1.00 96.81 227 TYR A C 1
ATOM 1823 O O . TYR A 1 227 ? -9.492 10.266 11.098 1.00 96.81 227 TYR A O 1
ATOM 1831 N N . GLU A 1 228 ? -9.362 8.125 10.440 1.00 97.88 228 GLU A N 1
ATOM 1832 C CA . GLU A 1 228 ? -10.731 7.786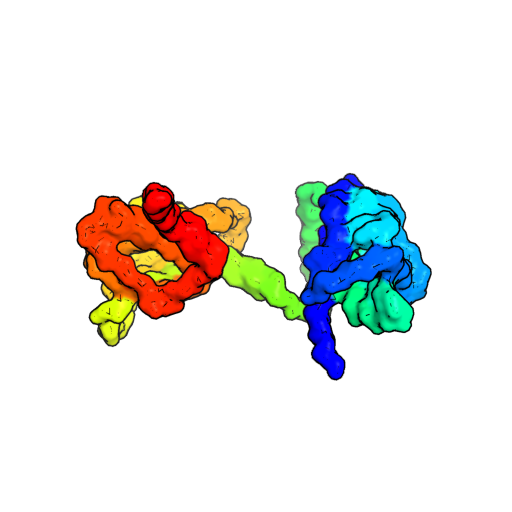 10.840 1.00 97.88 228 GLU A CA 1
ATOM 1833 C C . GLU A 1 228 ? -10.916 7.842 12.363 1.00 97.88 228 GLU A C 1
ATOM 1835 O O . GLU A 1 228 ? -11.902 8.411 12.827 1.00 97.88 228 GLU A O 1
ATOM 1840 N N . VAL A 1 229 ? -9.959 7.333 13.152 1.00 97.69 229 VAL A N 1
ATOM 1841 C CA . VAL A 1 229 ? -9.988 7.457 14.622 1.00 97.69 229 VAL A CA 1
ATOM 1842 C C . VAL A 1 229 ? -10.051 8.923 15.036 1.00 97.69 229 VAL A C 1
ATOM 1844 O O . VAL A 1 229 ? -10.864 9.286 15.884 1.00 97.69 229 VAL A O 1
ATOM 1847 N N . ARG A 1 230 ? -9.246 9.787 14.404 1.00 95.38 230 ARG A N 1
ATOM 1848 C CA . ARG A 1 230 ? -9.251 11.230 14.677 1.00 95.38 230 ARG A CA 1
ATOM 1849 C C . ARG A 1 230 ? -10.621 11.856 14.413 1.00 95.38 230 ARG A C 1
ATOM 1851 O O . ARG A 1 230 ? -11.140 12.585 15.256 1.00 95.38 230 ARG A O 1
ATOM 1858 N N . GLU A 1 231 ? -11.218 11.565 13.260 1.00 96.19 231 GLU A N 1
ATOM 1859 C CA . GLU A 1 231 ? -12.545 12.078 12.902 1.00 96.19 231 GLU A CA 1
ATOM 1860 C C . GLU A 1 231 ? -13.642 11.578 13.850 1.00 96.19 231 GLU A C 1
ATOM 1862 O O . GLU A 1 231 ? -14.508 12.357 14.254 1.00 96.19 231 GLU A O 1
ATOM 1867 N N . LEU A 1 232 ? -13.596 10.303 14.246 1.00 97.31 232 LEU A N 1
ATOM 1868 C CA . LEU A 1 232 ? -14.547 9.726 15.196 1.00 97.31 232 LEU A CA 1
ATOM 1869 C C . LEU A 1 232 ? -14.410 10.358 16.582 1.00 97.31 232 LEU A C 1
ATOM 1871 O O . LEU A 1 232 ? -15.414 10.787 17.151 1.00 97.31 232 LEU A O 1
ATOM 1875 N N . ASN A 1 233 ? -13.185 10.503 17.086 1.00 97.19 233 ASN A N 1
ATOM 1876 C CA . ASN A 1 233 ? -12.899 11.142 18.371 1.00 97.19 233 ASN A CA 1
ATOM 1877 C C . ASN A 1 233 ? -13.367 12.604 18.417 1.00 97.19 233 ASN A C 1
ATOM 1879 O O . ASN A 1 233 ? -13.856 13.057 19.450 1.00 97.19 233 ASN A O 1
ATOM 1883 N N . ASN A 1 234 ? -13.291 13.328 17.296 1.00 96.19 234 ASN A N 1
ATOM 1884 C CA . ASN A 1 234 ? -13.779 14.707 17.199 1.00 96.19 234 ASN A CA 1
ATOM 1885 C C . ASN A 1 234 ? -15.313 14.823 17.272 1.00 96.19 234 ASN A C 1
ATOM 1887 O O . ASN A 1 234 ? -15.831 15.890 17.602 1.00 96.19 234 ASN A O 1
ATOM 1891 N N . ARG A 1 235 ? -16.051 13.758 16.935 1.00 96.12 235 ARG A N 1
ATOM 1892 C CA . ARG A 1 235 ? -17.524 13.766 16.829 1.00 96.12 235 ARG A CA 1
ATOM 1893 C C . ARG A 1 235 ? -18.219 12.928 17.906 1.00 96.12 235 ARG A C 1
ATOM 1895 O O . ARG A 1 235 ? -19.439 12.992 18.041 1.00 96.12 235 ARG A O 1
ATOM 1902 N N . SER A 1 236 ? -17.465 12.129 18.655 1.00 95.44 236 SER A N 1
ATOM 1903 C CA . SER A 1 236 ? -17.953 11.161 19.638 1.00 95.44 236 SER A CA 1
ATOM 1904 C C . SER A 1 236 ? -17.562 11.557 21.061 1.00 95.44 236 SER A C 1
ATOM 1906 O O . SER A 1 236 ? -16.531 12.177 21.303 1.00 95.44 236 SER A O 1
ATOM 1908 N N . ARG A 1 237 ? -18.372 11.143 22.042 1.00 94.44 237 ARG A N 1
ATOM 1909 C CA . ARG A 1 237 ? -17.993 11.228 23.465 1.00 94.44 237 ARG A CA 1
ATOM 1910 C C . ARG A 1 237 ? -16.975 10.160 23.859 1.00 94.44 237 ARG A C 1
ATOM 1912 O O . ARG A 1 237 ? -16.209 10.366 24.791 1.00 94.44 237 ARG A O 1
ATOM 1919 N N . HIS A 1 238 ? -17.005 9.009 23.192 1.00 94.88 238 HIS A N 1
ATOM 1920 C CA . HIS A 1 238 ? -16.012 7.964 23.399 1.00 94.88 238 HIS A CA 1
ATOM 1921 C C . HIS A 1 238 ? -14.733 8.344 22.655 1.00 94.88 238 HIS A C 1
ATOM 1923 O O . HIS A 1 238 ? -14.797 8.679 21.476 1.00 94.88 238 HIS A O 1
ATOM 1929 N N . GLN A 1 239 ? -13.606 8.297 23.363 1.00 96.94 239 GLN A N 1
ATOM 1930 C CA . GLN A 1 239 ? -12.280 8.539 22.814 1.00 96.94 239 GLN A CA 1
ATOM 1931 C C . GLN A 1 239 ? -11.565 7.198 22.666 1.00 96.94 239 GLN A C 1
ATOM 1933 O O . GLN A 1 239 ? -11.375 6.487 23.653 1.00 96.94 239 GLN A O 1
ATOM 1938 N N . MET A 1 240 ? -11.191 6.866 21.438 1.00 97.12 240 MET A N 1
ATOM 1939 C CA . MET A 1 240 ? -10.367 5.710 21.109 1.00 97.12 240 MET A CA 1
ATOM 1940 C C . MET A 1 240 ? -8.906 6.130 20.986 1.00 97.12 240 MET A C 1
ATOM 1942 O O . MET A 1 240 ? -8.596 7.158 20.383 1.00 97.12 240 MET A O 1
ATOM 1946 N N . THR A 1 241 ? -7.997 5.305 21.496 1.00 97.25 241 THR A N 1
ATOM 1947 C CA . THR A 1 241 ? -6.549 5.501 21.342 1.00 97.25 241 THR A CA 1
ATOM 1948 C C . THR A 1 241 ? -5.938 4.429 20.443 1.00 97.25 241 THR A C 1
ATOM 1950 O O . THR A 1 241 ? -6.428 3.300 20.401 1.00 97.25 241 THR A O 1
ATOM 1953 N N . ILE A 1 242 ? -4.869 4.787 19.720 1.00 97.75 242 ILE A N 1
ATOM 1954 C CA . ILE A 1 242 ? -4.036 3.844 18.964 1.00 97.75 242 ILE A CA 1
ATOM 1955 C C . ILE A 1 242 ? -2.681 3.747 19.669 1.00 97.75 242 ILE A C 1
ATOM 1957 O O . ILE A 1 242 ? -1.980 4.755 19.749 1.00 97.75 242 ILE A O 1
ATOM 1961 N N . LYS A 1 243 ? -2.308 2.574 20.199 1.00 97.06 243 LYS A N 1
ATOM 1962 C CA . LYS A 1 243 ? -1.119 2.447 21.072 1.00 97.06 243 LYS A CA 1
ATOM 1963 C C . LYS A 1 243 ? 0.210 2.309 20.324 1.00 97.06 243 LYS A C 1
ATOM 1965 O O . LYS A 1 243 ? 1.241 2.711 20.852 1.00 97.06 243 LYS A O 1
ATOM 1970 N N . ASN A 1 244 ? 0.203 1.754 19.113 1.00 97.00 244 ASN A N 1
ATOM 1971 C CA . ASN A 1 244 ? 1.417 1.339 18.400 1.00 97.00 244 ASN A CA 1
ATOM 1972 C C . ASN A 1 244 ? 1.648 2.071 17.064 1.00 97.00 244 ASN A C 1
ATOM 1974 O O . ASN A 1 244 ? 2.393 1.578 16.218 1.00 97.00 244 ASN A O 1
ATOM 1978 N N . TYR A 1 245 ? 1.003 3.219 16.844 1.00 94.56 245 TYR A N 1
ATOM 1979 C CA . TYR A 1 245 ? 1.110 3.952 15.583 1.00 94.56 245 TYR A CA 1
ATOM 1980 C C . TYR A 1 245 ? 1.339 5.443 15.809 1.00 94.56 245 TYR A C 1
ATOM 1982 O O . TYR A 1 245 ? 0.504 6.131 16.399 1.00 94.56 245 TYR A O 1
ATOM 1990 N N . THR A 1 246 ? 2.442 5.942 15.257 1.00 91.56 246 THR A N 1
ATOM 1991 C CA . THR A 1 246 ? 2.756 7.369 15.204 1.00 91.56 246 THR A CA 1
ATOM 1992 C C . THR A 1 246 ? 2.626 7.832 13.754 1.00 91.56 246 THR A C 1
ATOM 1994 O O . THR A 1 246 ? 3.349 7.317 12.897 1.00 91.56 246 THR A O 1
ATOM 1997 N N . PRO A 1 247 ? 1.721 8.776 13.440 1.00 87.19 247 PRO A N 1
ATOM 1998 C CA . PRO A 1 247 ? 1.585 9.289 12.084 1.00 87.19 247 PRO A CA 1
ATOM 1999 C C . PRO A 1 247 ? 2.850 10.064 11.669 1.00 87.19 247 PRO A C 1
ATOM 2001 O O . PRO A 1 247 ? 3.520 10.652 12.525 1.00 87.19 247 PRO A O 1
ATOM 2004 N N . PRO A 1 248 ? 3.164 10.141 10.364 1.00 83.94 248 PRO A N 1
ATOM 2005 C CA . PRO A 1 248 ? 4.216 11.022 9.867 1.00 83.94 248 PRO A CA 1
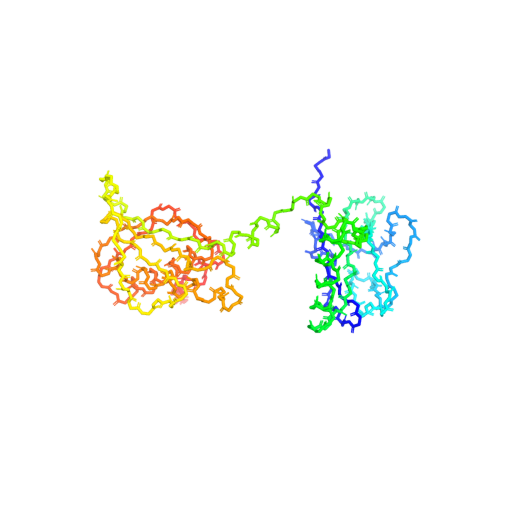ATOM 2006 C C . PRO A 1 248 ? 3.991 12.477 10.310 1.00 83.94 248 PRO A C 1
ATOM 2008 O O . PRO A 1 248 ? 2.850 12.936 10.397 1.00 83.94 248 PRO A O 1
ATOM 2011 N N . ALA A 1 249 ? 5.071 13.228 10.547 1.00 76.81 249 ALA A N 1
ATOM 2012 C CA . ALA A 1 249 ? 5.003 14.600 11.067 1.00 76.81 249 ALA A CA 1
ATOM 2013 C C . ALA A 1 249 ? 4.099 15.533 10.232 1.00 76.81 249 ALA A C 1
ATOM 2015 O O . ALA A 1 249 ? 3.390 16.375 10.781 1.00 76.81 249 ALA A O 1
ATOM 2016 N N . GLU A 1 250 ? 4.070 15.357 8.910 1.00 68.19 250 GLU A N 1
ATOM 2017 C CA . GLU A 1 250 ? 3.194 16.115 8.006 1.00 68.19 250 GLU A CA 1
ATOM 2018 C C . GLU A 1 250 ? 1.704 15.825 8.242 1.00 68.19 250 GLU A C 1
ATOM 2020 O O . GLU A 1 250 ? 0.886 16.747 8.289 1.00 68.19 250 GLU A O 1
ATOM 2025 N N . ALA A 1 251 ? 1.351 14.557 8.473 1.00 66.50 251 ALA A N 1
ATOM 2026 C CA . ALA A 1 251 ? -0.014 14.141 8.786 1.00 66.50 251 ALA A CA 1
ATOM 2027 C C . ALA A 1 251 ? -0.467 14.659 10.163 1.00 66.50 251 ALA A C 1
ATOM 2029 O O . ALA A 1 251 ? -1.636 15.014 10.341 1.00 66.50 251 ALA A O 1
ATOM 2030 N N . ALA A 1 252 ? 0.463 14.769 11.119 1.00 63.19 252 ALA A N 1
ATOM 2031 C CA . ALA A 1 252 ? 0.204 15.367 12.427 1.00 63.19 252 ALA A CA 1
ATOM 2032 C C . ALA A 1 252 ? -0.094 16.878 12.327 1.00 63.19 252 ALA A C 1
ATOM 2034 O O . ALA A 1 252 ? -1.026 17.362 12.971 1.00 63.19 252 ALA A O 1
ATOM 2035 N N . ARG A 1 253 ? 0.629 17.618 11.470 1.00 61.59 253 ARG A N 1
ATOM 2036 C CA . ARG A 1 253 ? 0.446 19.073 11.275 1.00 61.59 253 ARG A CA 1
ATOM 2037 C C . ARG A 1 253 ? -0.899 19.437 10.652 1.00 61.59 253 ARG A C 1
ATOM 2039 O O . ARG A 1 253 ? -1.532 20.386 11.097 1.00 61.59 253 ARG A O 1
ATOM 2046 N N . GLN A 1 254 ? -1.388 18.651 9.693 1.00 58.47 254 GLN A N 1
ATOM 2047 C CA . GLN A 1 254 ? -2.721 18.844 9.095 1.00 58.47 254 GLN A CA 1
ATOM 2048 C C . GLN A 1 254 ? -3.883 18.564 10.073 1.00 58.47 254 GLN A C 1
ATOM 2050 O O . GLN A 1 254 ? -5.051 18.686 9.707 1.00 58.47 254 GLN A O 1
ATOM 2055 N N . GLY A 1 255 ? -3.588 18.115 11.298 1.00 51.72 255 GLY A N 1
ATOM 2056 C CA . GLY A 1 255 ? -4.565 17.824 12.347 1.00 51.72 255 GLY A CA 1
ATOM 2057 C C . GLY A 1 255 ? -4.507 18.724 13.573 1.00 51.72 255 GLY A C 1
ATOM 2058 O O . GLY A 1 255 ? -5.382 18.595 14.428 1.00 51.72 255 GLY A O 1
ATOM 2059 N N . ALA A 1 256 ? -3.516 19.611 13.684 1.00 50.25 256 ALA A N 1
ATOM 2060 C CA . ALA A 1 256 ? -3.490 20.584 14.764 1.00 50.25 256 ALA A CA 1
ATOM 2061 C C . ALA A 1 256 ? -4.644 21.576 14.554 1.00 50.25 256 ALA A C 1
ATOM 2063 O O . ALA A 1 256 ? -4.767 22.173 13.482 1.00 50.25 256 ALA A O 1
ATOM 2064 N N . LYS A 1 257 ? -5.509 21.755 15.566 1.00 51.22 257 LYS A N 1
ATOM 2065 C CA . LYS A 1 257 ? -6.366 22.949 15.610 1.00 51.22 257 LYS A CA 1
ATOM 2066 C C . LYS A 1 257 ? -5.440 24.163 15.458 1.00 51.22 257 LYS A C 1
ATOM 2068 O O . LYS A 1 257 ? -4.392 24.151 16.106 1.00 51.22 257 LYS A O 1
ATOM 2073 N N . PRO A 1 258 ? -5.787 25.176 14.642 1.00 44.44 258 PRO A N 1
ATOM 2074 C CA . PRO A 1 258 ? -5.029 26.419 14.647 1.00 44.44 258 PRO A CA 1
ATOM 2075 C C . PRO A 1 258 ? -4.928 26.899 16.095 1.00 44.44 258 PRO A C 1
ATOM 2077 O O . PRO A 1 258 ? -5.938 26.898 16.811 1.00 44.44 258 PRO A O 1
ATOM 2080 N N . GLU A 1 259 ? -3.711 27.222 16.540 1.00 43.22 259 GLU A N 1
ATOM 2081 C CA . GLU A 1 259 ? -3.527 27.893 17.823 1.00 43.22 259 GLU A CA 1
ATOM 2082 C C . GLU A 1 259 ? -4.451 29.114 17.836 1.00 43.22 259 GLU A C 1
ATOM 2084 O O . GLU A 1 259 ? -4.532 29.822 16.823 1.00 43.22 259 GLU A O 1
ATOM 2089 N N . PRO A 1 260 ? -5.217 29.336 18.919 1.00 40.69 260 PRO A N 1
ATOM 2090 C CA . PRO A 1 260 ? -5.972 30.567 19.037 1.00 40.69 260 PRO A CA 1
ATOM 2091 C C . PRO A 1 260 ? -4.967 31.706 18.897 1.00 40.69 260 PRO A C 1
ATOM 2093 O O . PRO A 1 260 ? -3.997 31.762 19.650 1.00 40.69 260 PRO A O 1
ATOM 2096 N N . LEU A 1 261 ? -5.174 32.557 17.888 1.00 39.50 261 LEU A N 1
ATOM 2097 C CA . LEU A 1 261 ? -4.416 33.790 17.723 1.00 39.50 261 LEU A CA 1
ATOM 2098 C C . LEU A 1 261 ? -4.467 34.506 19.070 1.00 39.50 261 LEU A C 1
ATOM 2100 O O . LEU A 1 261 ? -5.543 34.917 19.503 1.00 39.50 261 LEU A O 1
ATOM 2104 N N . SER A 1 262 ? -3.327 34.576 19.753 1.00 50.56 262 SER A N 1
ATOM 2105 C CA . SER A 1 262 ? -3.178 35.412 20.932 1.00 50.56 262 SER A CA 1
ATOM 2106 C C . SER A 1 262 ? -3.561 36.824 20.511 1.00 50.56 262 SER A C 1
ATOM 2108 O O . SER A 1 262 ? -2.941 37.376 19.596 1.00 50.56 262 SER A O 1
ATOM 2110 N N . GLU A 1 263 ? -4.622 37.363 21.108 1.00 38.69 263 GLU A N 1
ATOM 2111 C CA . GLU A 1 263 ? -4.990 38.758 20.900 1.00 38.69 263 GLU A CA 1
ATOM 2112 C C . GLU A 1 263 ? -3.777 39.623 21.275 1.00 38.69 263 GLU A C 1
ATOM 2114 O O . GLU A 1 263 ? -3.154 39.364 22.309 1.00 38.69 263 GLU A O 1
ATOM 2119 N N . PRO A 1 264 ? -3.375 40.574 20.418 1.00 53.91 264 PRO A N 1
ATOM 2120 C CA . PRO A 1 264 ? -2.251 41.443 20.726 1.00 53.91 264 PRO A CA 1
ATOM 2121 C C . PRO A 1 264 ? -2.583 42.290 21.962 1.00 53.91 264 PRO A C 1
ATOM 2123 O O . PRO A 1 264 ? -3.637 42.930 21.996 1.00 53.91 264 PRO A O 1
ATOM 2126 N N . GLU A 1 265 ? -1.688 42.253 22.955 1.00 54.50 265 GLU A N 1
ATOM 2127 C CA . GLU A 1 265 ? -1.679 43.153 24.122 1.00 54.50 265 GLU A CA 1
ATOM 2128 C C . GLU A 1 265 ? -1.480 44.623 23.722 1.00 54.50 265 GLU A C 1
ATOM 2130 O O . GLU A 1 265 ? -0.702 44.892 22.772 1.00 54.50 265 GLU A O 1
#

pLDDT: mean 83.3, std 15.67, range [37.56, 98.75]

Secondary structure (DSSP, 8-state):
---PPPEEEEEETTSPEEEEESGGGSSS----S--EEEETTSPPPPTTEEE-TTSEEEE-PPTT---SSPEEEEEEBTTB-----EEEEEE----HHHHHHHHHHHHHHHHHTPPPPHHHHHHHHSPPPHHHHHHHHHHH--EEEEETT--SPP-PPEEE--TT--TTEEEEE-SSEEEEEES-TT-SS--HHHHHHHHHHHHHHHHHTT--EEEEE-HHHHHHHHHHHHHHHHH-SS---BSS----HHHHHTTSPPPP-PPP-

Radius of gyration: 25.03 Å; chains: 1; bounding box: 56×68×56 Å